Protein AF-A0A662WX20-F1 (afdb_monomer)

pLDDT: mean 83.95, std 18.91, range [29.55, 98.88]

Structure (mmCIF, N/CA/C/O backbone):
data_AF-A0A662WX20-F1
#
_entry.id   AF-A0A662WX20-F1
#
loop_
_atom_site.group_PDB
_atom_site.id
_atom_site.type_symbol
_atom_site.label_atom_id
_atom_site.label_alt_id
_atom_site.label_comp_id
_atom_site.label_asym_id
_atom_site.label_entity_id
_atom_site.label_seq_id
_atom_site.pdbx_PDB_ins_code
_atom_site.Cartn_x
_atom_site.Cartn_y
_atom_site.Cartn_z
_atom_site.occupancy
_atom_site.B_iso_or_equiv
_atom_site.auth_seq_id
_atom_site.auth_comp_id
_atom_site.auth_asym_id
_atom_site.auth_atom_id
_atom_site.pdbx_PDB_model_num
ATOM 1 N N . GLY A 1 1 ? -11.666 0.102 20.322 1.00 75.00 1 GLY A N 1
ATOM 2 C CA . GLY A 1 1 ? -10.543 1.048 20.111 1.00 75.00 1 GLY A CA 1
ATOM 3 C C . GLY A 1 1 ? -10.365 1.296 18.624 1.00 75.00 1 GLY A C 1
ATOM 4 O O . GLY A 1 1 ? -11.123 0.719 17.862 1.00 75.00 1 GLY A O 1
ATOM 5 N N . VAL A 1 2 ? -9.407 2.129 18.210 1.00 85.44 2 VAL A N 1
ATOM 6 C CA . VAL A 1 2 ? -9.083 2.347 16.782 1.00 85.44 2 VAL A CA 1
ATOM 7 C C . VAL A 1 2 ? -7.943 1.414 16.380 1.00 85.44 2 VAL A C 1
ATOM 9 O O . VAL A 1 2 ? -7.028 1.194 17.176 1.00 85.44 2 VAL A O 1
ATOM 12 N N . VAL A 1 3 ? -8.009 0.863 15.170 1.00 92.19 3 VAL A N 1
ATOM 13 C CA . VAL A 1 3 ? -6.902 0.122 14.558 1.00 92.19 3 VAL A CA 1
ATOM 14 C C . VAL A 1 3 ? -6.185 1.043 13.584 1.00 92.19 3 VAL A C 1
ATOM 16 O O . VAL A 1 3 ? -6.826 1.693 12.763 1.00 92.19 3 VAL A O 1
ATOM 19 N N . VAL A 1 4 ? -4.858 1.097 13.674 1.00 95.31 4 VAL A N 1
ATOM 20 C CA . VAL A 1 4 ? -4.024 1.924 12.798 1.00 95.31 4 VAL A CA 1
ATOM 21 C C . VAL A 1 4 ? -3.175 0.996 11.948 1.00 95.31 4 VAL A C 1
ATOM 23 O O . VAL A 1 4 ? -2.446 0.156 12.467 1.00 95.31 4 VAL A O 1
ATOM 26 N N . SER A 1 5 ? -3.282 1.123 10.629 1.00 96.25 5 SER A N 1
ATOM 27 C CA . SER A 1 5 ? -2.511 0.304 9.694 1.00 96.25 5 SER A CA 1
ATOM 28 C C . SER A 1 5 ? -1.719 1.179 8.734 1.00 96.25 5 SER A C 1
ATOM 30 O O . SER A 1 5 ? -2.253 2.146 8.196 1.00 96.25 5 SER A O 1
ATOM 32 N N . LEU A 1 6 ? -0.458 0.823 8.496 1.00 97.56 6 LEU A N 1
ATOM 33 C CA . LEU A 1 6 ? 0.405 1.479 7.516 1.00 97.56 6 LEU A CA 1
ATOM 34 C C . LEU A 1 6 ? 0.549 0.592 6.282 1.00 97.56 6 LEU A C 1
ATOM 36 O O . LEU A 1 6 ? 1.049 -0.523 6.391 1.00 97.56 6 LEU A O 1
ATOM 40 N N . VAL A 1 7 ? 0.157 1.088 5.109 1.00 97.44 7 VAL A N 1
ATOM 41 C CA . VAL A 1 7 ? 0.283 0.365 3.831 1.00 97.44 7 VAL A CA 1
ATOM 42 C C . VAL A 1 7 ? 1.405 0.986 2.998 1.00 97.44 7 VAL A C 1
ATOM 44 O O . VAL A 1 7 ? 1.467 2.204 2.848 1.00 97.44 7 VAL A O 1
ATOM 47 N N . THR A 1 8 ? 2.318 0.174 2.465 1.00 96.75 8 THR A N 1
ATOM 48 C CA . THR A 1 8 ? 3.467 0.654 1.685 1.00 96.75 8 THR A CA 1
ATOM 49 C C . THR A 1 8 ? 3.811 -0.274 0.522 1.00 96.75 8 THR A C 1
ATOM 51 O O . THR A 1 8 ? 3.856 -1.490 0.688 1.00 96.75 8 THR A O 1
ATOM 54 N N . ALA A 1 9 ? 4.185 0.312 -0.619 1.00 95.56 9 ALA A N 1
ATOM 55 C CA . ALA A 1 9 ? 4.773 -0.403 -1.757 1.00 95.56 9 ALA A CA 1
ATOM 56 C C . ALA A 1 9 ? 6.083 -1.126 -1.413 1.00 95.56 9 ALA A C 1
ATOM 58 O O . ALA A 1 9 ? 6.474 -2.106 -2.037 1.00 95.56 9 ALA A O 1
ATOM 59 N N . ALA A 1 10 ? 6.802 -0.683 -0.378 1.00 94.38 10 ALA A N 1
ATOM 60 C CA . ALA A 1 10 ? 8.055 -1.331 -0.025 1.00 94.38 10 ALA A CA 1
ATOM 61 C C . ALA A 1 10 ? 7.831 -2.779 0.448 1.00 94.38 10 ALA A C 1
ATOM 63 O O . ALA A 1 10 ? 7.241 -3.031 1.501 1.00 94.38 10 ALA A O 1
ATOM 64 N N . GLY A 1 11 ? 8.350 -3.728 -0.331 1.00 94.62 11 GLY A N 1
ATOM 65 C CA . GLY A 1 11 ? 8.414 -5.152 -0.009 1.00 94.62 11 GLY A CA 1
ATOM 66 C C . GLY A 1 11 ? 9.806 -5.585 0.461 1.00 94.62 11 GLY A C 1
ATOM 67 O O . GLY A 1 11 ? 10.776 -5.449 -0.293 1.00 94.62 11 GLY A O 1
ATOM 68 N N . TYR A 1 12 ? 9.909 -6.137 1.673 1.00 94.50 12 TYR A N 1
ATOM 69 C CA . TYR A 1 12 ? 11.128 -6.734 2.230 1.00 94.50 12 TYR A CA 1
ATOM 70 C C . TYR A 1 12 ? 10.822 -8.134 2.805 1.00 94.50 12 TYR A C 1
ATOM 72 O O . TYR A 1 12 ? 10.787 -8.283 4.029 1.00 94.50 12 TYR A O 1
ATOM 80 N N . PRO A 1 13 ? 10.591 -9.149 1.947 1.00 90.56 13 PRO A N 1
ATOM 81 C CA . PRO A 1 13 ? 10.223 -10.500 2.385 1.00 90.56 13 PRO A CA 1
ATOM 82 C C . PRO A 1 13 ? 11.218 -11.045 3.414 1.00 90.56 13 PRO A C 1
ATOM 84 O O . PRO A 1 13 ? 12.435 -10.963 3.203 1.00 90.56 13 PRO A O 1
ATOM 87 N N . GLY A 1 14 ? 10.707 -11.544 4.545 1.00 92.00 14 GLY A N 1
ATOM 88 C CA . GLY A 1 14 ? 11.515 -12.131 5.617 1.00 92.00 14 GLY A CA 1
ATOM 89 C C . GLY A 1 14 ? 12.480 -11.161 6.310 1.00 92.00 14 GLY A C 1
ATOM 90 O O . GLY A 1 14 ? 13.379 -11.599 7.026 1.00 92.00 14 GLY A O 1
ATOM 91 N N . LYS A 1 15 ? 12.347 -9.845 6.087 1.00 95.75 15 LYS A N 1
ATOM 92 C CA . LYS A 1 15 ? 13.256 -8.810 6.616 1.00 95.75 15 LYS A CA 1
ATOM 93 C C . LYS A 1 15 ? 12.484 -7.704 7.345 1.00 95.75 15 LYS A C 1
ATOM 95 O O . LYS A 1 15 ? 12.558 -6.538 6.934 1.00 95.75 15 LYS A O 1
ATOM 100 N N . PRO A 1 16 ? 11.774 -8.024 8.445 1.00 95.75 16 PRO A N 1
ATOM 101 C CA . PRO A 1 16 ? 10.998 -7.046 9.208 1.00 95.75 16 PRO A CA 1
ATOM 102 C C . PRO A 1 16 ? 11.831 -5.841 9.673 1.00 95.75 16 PRO A C 1
ATOM 104 O O . PRO A 1 16 ? 11.337 -4.718 9.682 1.00 95.75 16 PRO A O 1
ATOM 107 N N . GLN A 1 17 ? 13.128 -6.025 9.934 1.00 96.06 17 GLN A N 1
ATOM 108 C CA . GLN A 1 17 ? 14.034 -4.965 10.391 1.00 96.06 17 GLN A CA 1
ATOM 109 C C . GLN A 1 17 ? 14.154 -3.806 9.389 1.00 96.06 17 GLN A C 1
ATOM 111 O O . GLN A 1 17 ? 14.396 -2.667 9.784 1.00 96.06 17 GLN A O 1
ATOM 116 N N . ARG A 1 18 ? 13.952 -4.050 8.084 1.00 96.88 18 ARG A N 1
ATOM 117 C CA . ARG A 1 18 ? 13.923 -2.968 7.083 1.00 96.88 18 ARG A CA 1
ATOM 118 C C . ARG A 1 18 ? 12.673 -2.101 7.200 1.00 96.88 18 ARG A C 1
ATOM 120 O O . ARG A 1 18 ? 12.748 -0.901 6.950 1.00 96.88 18 ARG A O 1
ATOM 127 N N . TYR A 1 19 ? 11.544 -2.682 7.603 1.00 97.31 19 TYR A N 1
ATOM 128 C CA . TYR A 1 19 ? 10.353 -1.910 7.956 1.00 97.31 19 TYR A CA 1
ATOM 129 C C . TYR A 1 19 ? 10.598 -1.121 9.242 1.00 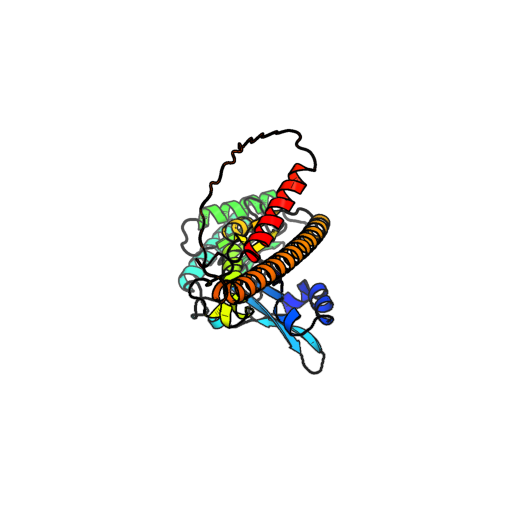97.31 19 TYR A C 1
ATOM 131 O O . TYR A 1 19 ? 10.333 0.076 9.275 1.00 97.31 19 TYR A O 1
ATOM 139 N N . GLU A 1 20 ? 11.195 -1.745 10.261 1.00 96.44 20 GLU A N 1
ATOM 140 C CA . GLU A 1 20 ? 11.520 -1.073 11.528 1.00 96.44 20 GLU A CA 1
ATOM 141 C C . GLU A 1 20 ? 12.436 0.139 11.337 1.00 96.44 20 GLU A C 1
ATOM 143 O O . GLU A 1 20 ? 12.210 1.177 11.946 1.00 96.44 20 GLU A O 1
ATOM 148 N N . GLN A 1 21 ? 13.440 0.052 10.459 1.00 96.19 21 GLN A N 1
ATOM 149 C CA . GLN A 1 21 ? 14.315 1.187 10.138 1.00 96.19 21 GLN A CA 1
ATOM 150 C C . GLN A 1 21 ? 13.533 2.387 9.592 1.00 96.19 21 GLN A C 1
ATOM 152 O O . GLN A 1 21 ? 13.821 3.524 9.955 1.00 96.19 21 GLN A O 1
ATOM 157 N N . ARG A 1 22 ? 12.523 2.142 8.749 1.00 96.38 22 ARG A N 1
ATOM 158 C CA . ARG A 1 22 ? 11.666 3.200 8.189 1.00 96.38 22 ARG A CA 1
ATOM 159 C C . ARG A 1 22 ? 10.658 3.738 9.201 1.00 96.38 22 ARG A C 1
ATOM 161 O O . ARG A 1 22 ? 10.232 4.879 9.074 1.00 96.38 22 ARG A O 1
ATOM 168 N N . LEU A 1 23 ? 10.265 2.914 10.171 1.00 96.69 23 LEU A N 1
ATOM 169 C CA . LEU A 1 23 ? 9.183 3.195 11.116 1.00 96.69 23 LEU A CA 1
ATOM 170 C C . LEU A 1 23 ? 9.675 3.448 12.545 1.00 96.69 23 LEU A C 1
ATOM 172 O O . LEU A 1 23 ? 8.851 3.504 13.453 1.00 96.69 23 LEU A O 1
ATOM 176 N N . ARG A 1 24 ? 10.987 3.626 12.752 1.00 94.00 24 ARG A N 1
ATOM 177 C CA . ARG A 1 24 ? 11.609 3.738 14.080 1.00 94.00 24 ARG A CA 1
ATOM 178 C C . ARG A 1 24 ? 10.887 4.741 14.975 1.00 94.00 24 ARG A C 1
ATOM 180 O O . ARG A 1 24 ? 10.454 4.364 16.051 1.00 94.00 24 ARG A O 1
ATOM 187 N N . GLY A 1 25 ? 10.642 5.956 14.479 1.00 94.44 25 GLY A N 1
ATOM 188 C CA . GLY A 1 25 ? 9.948 6.988 15.256 1.00 94.44 25 GLY A CA 1
ATOM 189 C C . GLY A 1 25 ? 8.524 6.607 15.686 1.00 94.44 25 GLY A C 1
ATOM 190 O O . GLY A 1 25 ? 8.093 7.001 16.763 1.00 94.44 25 GLY A O 1
ATOM 191 N N . ILE A 1 26 ? 7.800 5.810 14.890 1.00 95.19 26 ILE A N 1
ATOM 192 C CA . ILE A 1 26 ? 6.476 5.295 15.279 1.00 95.19 26 ILE A CA 1
ATOM 193 C C . ILE A 1 26 ? 6.632 4.190 16.323 1.00 95.19 26 ILE A C 1
ATOM 195 O O . ILE A 1 26 ? 5.929 4.204 17.325 1.00 95.19 26 ILE A O 1
ATOM 199 N N . LEU A 1 27 ? 7.552 3.245 16.110 1.00 95.19 27 LEU A N 1
ATOM 200 C CA . LEU A 1 27 ? 7.785 2.140 17.046 1.00 95.19 27 LEU A CA 1
ATOM 201 C C . LEU A 1 27 ? 8.228 2.639 18.424 1.00 95.19 27 LEU A C 1
ATOM 203 O O . LEU A 1 27 ? 7.763 2.108 19.430 1.00 95.19 27 LEU A O 1
ATOM 207 N N . ASP A 1 28 ? 9.056 3.682 18.458 1.00 93.94 28 ASP A N 1
ATOM 208 C CA . ASP A 1 28 ? 9.473 4.345 19.690 1.00 93.94 28 ASP A CA 1
ATOM 209 C C . ASP A 1 28 ? 8.268 5.012 20.376 1.00 93.94 28 ASP A C 1
ATOM 211 O O . ASP A 1 28 ? 8.081 4.852 21.570 1.00 93.94 28 ASP A O 1
ATOM 215 N N . ALA A 1 29 ? 7.365 5.671 19.640 1.00 93.88 29 ALA A N 1
ATOM 216 C CA . ALA A 1 29 ? 6.145 6.236 20.232 1.00 93.88 29 ALA A CA 1
ATOM 217 C C . ALA A 1 29 ? 5.176 5.167 20.783 1.00 93.88 29 ALA A C 1
ATOM 219 O O . ALA A 1 29 ? 4.409 5.431 21.710 1.00 93.88 29 ALA A O 1
ATOM 220 N N . LEU A 1 30 ? 5.199 3.949 20.233 1.00 94.19 30 LEU A N 1
ATOM 221 C CA . LEU A 1 30 ? 4.366 2.839 20.701 1.00 94.19 30 LEU A CA 1
ATOM 222 C C . LEU A 1 30 ? 4.854 2.239 22.034 1.00 94.19 30 LEU A C 1
ATOM 224 O O . LEU A 1 30 ? 4.090 1.495 22.655 1.00 94.19 30 LEU A O 1
ATOM 228 N N . THR A 1 31 ? 6.074 2.542 22.507 1.00 92.12 31 THR A N 1
ATOM 229 C CA . THR A 1 31 ? 6.604 2.011 23.783 1.00 92.12 31 THR A CA 1
ATOM 230 C C . THR A 1 31 ? 5.838 2.495 25.007 1.00 92.12 31 THR A C 1
ATOM 232 O O . THR A 1 31 ? 5.878 1.834 26.040 1.00 92.12 31 THR A O 1
ATOM 235 N N . GLU A 1 32 ? 5.103 3.597 24.888 1.00 90.12 32 GLU A N 1
ATOM 236 C CA . GLU A 1 32 ? 4.294 4.152 25.977 1.00 90.12 32 GLU A CA 1
ATOM 237 C C . GLU A 1 32 ? 2.908 3.497 26.082 1.00 90.12 32 GLU A C 1
ATOM 239 O O . GLU A 1 32 ? 2.198 3.683 27.066 1.00 90.12 32 GLU A O 1
ATOM 244 N N . LEU A 1 33 ? 2.505 2.713 25.076 1.00 92.38 33 LEU A N 1
ATOM 245 C CA . LEU A 1 33 ? 1.174 2.105 25.015 1.00 92.38 33 LEU A CA 1
ATOM 246 C C . LEU A 1 33 ? 1.129 0.728 25.682 1.00 92.38 33 LEU A C 1
ATOM 248 O O . LEU A 1 33 ? 2.149 0.048 25.782 1.00 92.38 33 LEU A O 1
ATOM 252 N N . SER A 1 34 ? -0.060 0.267 26.069 1.00 92.06 34 SER A N 1
ATOM 253 C CA . SER A 1 34 ? -0.274 -1.113 26.531 1.00 92.06 34 SER A CA 1
ATOM 254 C C . SER A 1 34 ? -0.031 -2.144 25.420 1.00 92.06 34 SER A C 1
ATOM 256 O O . SER A 1 34 ? -0.044 -1.831 24.226 1.00 92.06 34 SER A O 1
ATOM 258 N N . LYS A 1 35 ? 0.158 -3.415 25.790 1.00 90.62 35 LYS A N 1
ATOM 259 C CA . LYS A 1 35 ? 0.350 -4.508 24.821 1.00 90.62 35 LYS A CA 1
ATOM 260 C C . LYS A 1 35 ? -0.854 -4.640 23.881 1.00 90.62 35 LYS A C 1
ATOM 262 O O . LYS A 1 35 ? -0.685 -4.868 22.684 1.00 90.62 35 LYS A O 1
ATOM 267 N N . GLU A 1 36 ? -2.053 -4.459 24.419 1.00 89.94 36 GLU A N 1
ATOM 268 C CA . GLU A 1 36 ? -3.332 -4.541 23.717 1.00 89.94 36 GLU A CA 1
ATOM 269 C C . GLU A 1 36 ? -3.506 -3.381 22.728 1.00 89.94 36 GLU A C 1
ATOM 271 O O . GLU A 1 36 ? -4.060 -3.558 21.643 1.00 89.94 36 GLU A O 1
ATOM 276 N N . GLU A 1 37 ? -3.018 -2.188 23.073 1.00 92.38 37 GLU A N 1
ATOM 277 C CA . GLU A 1 37 ? -2.996 -1.036 22.170 1.00 92.38 37 GLU A CA 1
ATOM 278 C C . GLU A 1 37 ? -1.984 -1.208 21.044 1.00 92.38 37 GLU A C 1
ATOM 280 O O . GLU A 1 37 ? -2.337 -0.996 19.884 1.00 92.38 37 GLU A O 1
ATOM 285 N N . ARG A 1 38 ? -0.762 -1.651 21.363 1.00 93.56 38 ARG A N 1
ATOM 286 C CA . ARG A 1 38 ? 0.285 -1.910 20.363 1.00 93.56 38 ARG A CA 1
ATOM 287 C C . ARG A 1 38 ? -0.161 -2.942 19.337 1.00 93.56 38 ARG A C 1
ATOM 289 O O . ARG A 1 38 ? 0.044 -2.733 18.148 1.00 93.56 38 ARG A O 1
ATOM 296 N N . ALA A 1 39 ? -0.847 -4.000 19.778 1.00 92.31 39 ALA A N 1
ATOM 297 C CA . ALA A 1 39 ? -1.350 -5.055 18.899 1.00 92.31 39 ALA A CA 1
ATOM 298 C C . ALA A 1 39 ? -2.283 -4.541 17.784 1.00 92.31 39 ALA A C 1
ATOM 300 O O . ALA A 1 39 ? -2.443 -5.219 16.771 1.00 92.31 39 ALA A O 1
ATOM 301 N N . ARG A 1 40 ? -2.876 -3.348 17.946 1.00 93.69 40 ARG A N 1
ATOM 302 C CA . ARG A 1 40 ? -3.722 -2.681 16.943 1.00 93.69 40 ARG A CA 1
ATOM 303 C C . ARG A 1 40 ? -2.939 -1.835 15.930 1.00 93.69 40 ARG A C 1
ATOM 305 O O . ARG A 1 40 ? -3.566 -1.180 15.099 1.00 93.69 40 ARG A O 1
ATOM 312 N N . PHE A 1 41 ? -1.608 -1.835 15.982 1.00 96.62 41 PHE A N 1
ATOM 313 C CA . PHE A 1 41 ? -0.759 -1.280 14.936 1.00 96.62 41 PHE A CA 1
ATOM 314 C C . PHE A 1 41 ? -0.285 -2.388 13.990 1.00 96.62 41 PHE A C 1
ATOM 316 O O . PHE A 1 41 ? 0.375 -3.343 14.406 1.00 96.62 41 PHE A O 1
ATOM 323 N N . LEU A 1 42 ? -0.623 -2.257 12.708 1.00 97.69 42 LEU A N 1
ATOM 324 C CA . LEU A 1 42 ? -0.272 -3.223 11.665 1.00 97.69 42 LEU A CA 1
ATOM 325 C C . LEU A 1 42 ? 0.484 -2.545 10.523 1.00 97.69 42 LEU A C 1
ATOM 327 O O . LEU A 1 42 ? 0.277 -1.367 10.230 1.00 97.69 42 LEU A O 1
ATOM 331 N N . VAL A 1 43 ? 1.329 -3.306 9.833 1.00 98.38 43 VAL A N 1
ATOM 332 C CA . VAL A 1 43 ? 2.036 -2.832 8.637 1.00 98.38 43 VAL A CA 1
ATOM 333 C C . VAL A 1 43 ? 1.778 -3.794 7.484 1.00 98.38 43 VAL A C 1
ATOM 335 O O . VAL A 1 43 ? 2.029 -4.987 7.607 1.00 98.38 43 VAL A O 1
ATOM 338 N N . MET A 1 44 ? 1.293 -3.277 6.360 1.00 97.88 44 MET A N 1
ATOM 339 C CA . MET A 1 44 ? 1.120 -3.996 5.101 1.00 97.88 44 MET A CA 1
ATOM 340 C C . MET A 1 44 ? 2.202 -3.549 4.116 1.00 97.88 44 MET A C 1
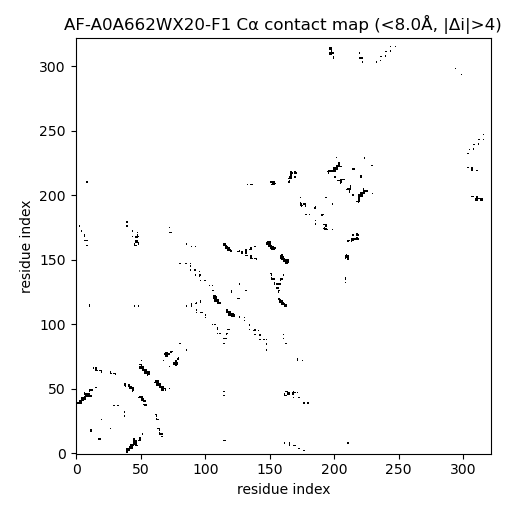ATOM 342 O O . MET A 1 44 ? 2.172 -2.435 3.595 1.00 97.88 44 MET A O 1
ATOM 346 N N . GLY A 1 45 ? 3.183 -4.412 3.888 1.00 97.38 45 GLY A N 1
ATOM 347 C CA . GLY A 1 45 ? 4.282 -4.206 2.958 1.00 97.38 45 GLY A CA 1
ATOM 348 C C . GLY A 1 45 ? 4.039 -4.821 1.582 1.00 97.38 45 GLY A C 1
ATOM 349 O O . GLY A 1 45 ? 3.307 -5.804 1.430 1.00 97.38 45 GLY A O 1
ATOM 350 N N . GLY A 1 46 ? 4.722 -4.267 0.579 1.00 96.19 46 GLY A N 1
ATOM 351 C CA . GLY A 1 46 ? 4.600 -4.695 -0.814 1.00 96.19 46 GLY A CA 1
ATOM 352 C C . GLY A 1 46 ? 3.174 -4.553 -1.332 1.00 96.19 46 GLY A C 1
ATOM 353 O O . GLY A 1 46 ? 2.680 -5.490 -1.946 1.00 96.19 46 GLY A O 1
ATOM 354 N N . GLU A 1 47 ? 2.495 -3.459 -0.981 1.00 95.62 47 GLU A N 1
ATOM 355 C CA . GLU A 1 47 ? 1.074 -3.165 -1.222 1.00 95.62 47 GLU A CA 1
ATOM 356 C C . GLU A 1 47 ? 0.080 -4.119 -0.544 1.00 95.62 47 GLU A C 1
ATOM 358 O O . GLU A 1 47 ? -0.800 -3.677 0.194 1.00 95.62 47 GLU A O 1
ATOM 363 N N . CYS A 1 48 ? 0.206 -5.427 -0.766 1.00 95.56 48 CYS A N 1
ATOM 364 C CA . CYS A 1 48 ? -0.689 -6.454 -0.234 1.00 95.56 48 CYS A CA 1
ATOM 365 C C . CYS A 1 48 ? -0.009 -7.817 -0.003 1.00 95.56 48 CYS A C 1
ATOM 367 O O . CYS A 1 48 ? -0.687 -8.855 -0.013 1.00 95.56 48 CYS A O 1
ATOM 369 N N . ASN A 1 49 ? 1.319 -7.840 0.142 1.00 95.38 49 ASN A N 1
ATOM 370 C CA . ASN A 1 49 ? 2.105 -9.076 0.103 1.00 95.38 49 ASN A CA 1
ATOM 371 C C . ASN A 1 49 ? 2.595 -9.549 1.477 1.00 95.38 49 ASN A C 1
ATOM 373 O O . ASN A 1 49 ? 2.579 -10.758 1.724 1.00 95.38 49 ASN A O 1
ATOM 377 N N . TYR A 1 50 ? 2.959 -8.623 2.368 1.00 95.75 50 TYR A N 1
ATOM 378 C CA . TYR A 1 50 ? 3.583 -8.930 3.660 1.00 95.75 50 TYR A CA 1
ATOM 379 C C . TYR A 1 50 ? 2.846 -8.205 4.784 1.00 95.75 50 TYR A C 1
ATOM 381 O O . TYR A 1 50 ? 2.858 -6.978 4.831 1.00 95.75 50 TYR A O 1
ATOM 389 N N . LEU A 1 51 ? 2.215 -8.942 5.695 1.00 96.81 51 LEU A N 1
ATOM 390 C CA . LEU A 1 51 ? 1.555 -8.358 6.861 1.00 96.81 51 LEU A CA 1
ATOM 391 C C . LEU A 1 51 ? 2.460 -8.504 8.078 1.00 96.81 51 LEU A C 1
ATOM 393 O O . LEU A 1 51 ? 2.958 -9.593 8.349 1.00 96.81 51 LEU A O 1
ATOM 397 N N . LEU A 1 52 ? 2.655 -7.421 8.818 1.00 97.88 52 LEU A N 1
ATOM 398 C CA . LEU A 1 52 ? 3.453 -7.398 10.032 1.00 97.88 52 LEU A C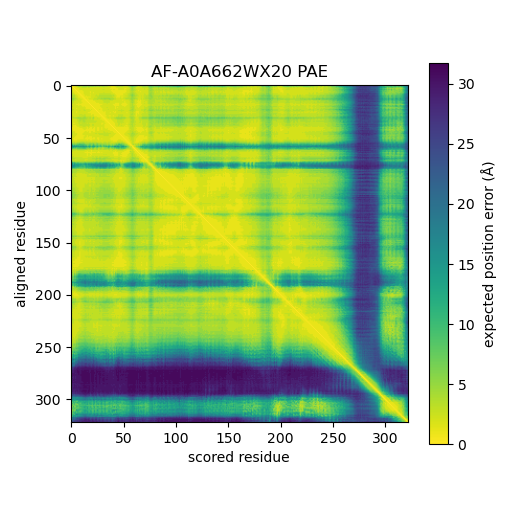A 1
ATOM 399 C C . LEU A 1 52 ? 2.621 -6.902 11.211 1.00 97.88 52 LEU A C 1
ATOM 401 O O . LEU A 1 52 ? 1.792 -6.000 11.075 1.00 97.88 52 LEU A O 1
ATOM 405 N N . GLU A 1 53 ? 2.899 -7.473 12.377 1.00 96.50 53 GLU A N 1
ATOM 406 C CA . GLU A 1 53 ? 2.367 -7.024 13.660 1.00 96.50 53 GLU A CA 1
ATOM 407 C C . GLU A 1 53 ? 3.492 -6.611 14.604 1.00 96.50 53 GLU A C 1
ATOM 409 O O . GLU A 1 53 ? 4.631 -7.082 14.504 1.00 96.50 53 GLU A O 1
ATOM 414 N N . THR A 1 54 ? 3.151 -5.745 15.554 1.00 95.69 54 THR A N 1
ATOM 415 C CA . THR A 1 54 ? 4.053 -5.413 16.651 1.00 95.69 54 THR A CA 1
ATOM 416 C C . THR A 1 54 ? 4.207 -6.591 17.600 1.00 95.69 54 THR A C 1
ATOM 418 O O . THR A 1 54 ? 3.229 -7.256 17.950 1.00 95.69 54 THR A O 1
ATOM 421 N N . TYR A 1 55 ? 5.409 -6.773 18.121 1.00 92.88 55 TYR A N 1
ATOM 422 C CA . TYR A 1 55 ? 5.662 -7.619 19.275 1.00 92.88 55 TYR A CA 1
ATOM 423 C C . TYR A 1 55 ? 6.689 -6.949 20.191 1.00 92.88 55 TYR A C 1
ATOM 425 O O . TYR A 1 55 ? 7.375 -6.006 19.801 1.00 92.88 55 TYR A O 1
ATOM 433 N N . THR A 1 56 ? 6.780 -7.417 21.432 1.00 89.75 56 THR A N 1
ATOM 434 C CA . THR A 1 56 ? 7.751 -6.907 22.404 1.00 89.75 56 THR A CA 1
ATOM 435 C C . THR A 1 56 ? 8.781 -7.982 22.701 1.00 89.75 56 THR A C 1
ATOM 437 O O . THR A 1 56 ? 8.424 -9.083 23.124 1.00 89.75 56 THR A O 1
ATOM 440 N N . THR A 1 57 ? 10.057 -7.665 22.485 1.00 81.69 57 THR A N 1
ATOM 441 C CA . THR A 1 57 ? 11.159 -8.596 22.745 1.00 81.69 57 THR A CA 1
ATOM 442 C C . THR A 1 57 ? 11.509 -8.580 24.232 1.00 81.69 57 THR A C 1
ATOM 444 O O . THR A 1 57 ? 12.031 -7.592 24.752 1.00 81.69 57 THR A O 1
ATOM 447 N N . GLN A 1 58 ? 11.238 -9.679 24.932 1.00 79.81 58 GLN A N 1
ATOM 448 C CA . GLN A 1 58 ? 11.639 -9.856 26.332 1.00 79.81 58 GLN A CA 1
ATOM 449 C C . GLN A 1 58 ? 13.117 -10.286 26.417 1.00 79.81 58 GLN A C 1
ATOM 451 O O . GLN A 1 58 ? 13.542 -11.082 25.577 1.00 79.81 58 GLN A O 1
ATOM 456 N N . PRO A 1 59 ? 13.918 -9.791 27.386 1.00 77.56 59 PRO A N 1
ATOM 457 C CA . PRO A 1 59 ? 13.579 -8.849 28.465 1.00 77.56 59 PRO A CA 1
ATOM 458 C C . PRO A 1 59 ? 13.758 -7.365 28.090 1.00 77.56 59 PRO A C 1
ATOM 460 O O . PRO A 1 59 ? 13.484 -6.492 28.902 1.00 77.56 59 PRO A O 1
ATOM 463 N N . SER A 1 60 ? 14.232 -7.063 26.876 1.00 80.31 60 SER A N 1
ATOM 464 C CA . SER A 1 60 ? 14.605 -5.699 26.457 1.00 80.31 60 SER A CA 1
ATOM 465 C C . SER A 1 60 ? 13.458 -4.679 26.460 1.00 80.31 60 SER A C 1
ATOM 467 O O . SER A 1 60 ? 13.713 -3.481 26.464 1.00 80.31 60 SER A O 1
ATOM 469 N N . GLY A 1 61 ? 12.201 -5.135 26.395 1.00 80.56 61 GLY A N 1
ATOM 470 C CA . GLY A 1 61 ? 11.025 -4.265 26.303 1.00 80.56 61 GLY A CA 1
ATOM 471 C C . GLY A 1 61 ? 10.865 -3.555 24.952 1.00 80.56 61 GLY A C 1
ATOM 472 O O . GLY A 1 61 ? 9.889 -2.833 24.759 1.00 80.56 61 GLY A O 1
ATOM 473 N N . VAL A 1 62 ? 11.778 -3.785 24.002 1.00 88.06 62 VAL A N 1
ATOM 474 C CA . VAL A 1 62 ? 11.785 -3.126 22.691 1.00 88.06 62 VAL A CA 1
ATOM 475 C C . VAL A 1 62 ? 10.587 -3.577 21.859 1.00 88.06 62 VAL A C 1
ATOM 477 O O . VAL A 1 62 ? 10.326 -4.778 21.722 1.00 88.06 62 VAL A O 1
ATOM 480 N N . VAL A 1 63 ? 9.871 -2.600 21.296 1.00 93.88 63 VAL A N 1
ATOM 481 C CA . VAL A 1 63 ? 8.790 -2.818 20.330 1.00 93.88 63 VAL A CA 1
ATOM 482 C C . VAL A 1 63 ? 9.400 -3.044 18.947 1.00 93.88 63 VAL A C 1
ATOM 484 O O . VAL A 1 63 ? 10.109 -2.193 18.414 1.00 93.88 63 VAL A O 1
ATOM 487 N N . SER A 1 64 ? 9.108 -4.206 18.377 1.00 94.81 64 SER A N 1
ATOM 488 C CA . SER A 1 64 ? 9.632 -4.692 17.100 1.00 94.81 64 SER A CA 1
ATOM 489 C C . SER A 1 64 ? 8.496 -5.170 16.199 1.00 94.81 64 SER A C 1
ATOM 491 O O . SER A 1 64 ? 7.351 -5.300 16.636 1.00 94.81 64 SER A O 1
ATOM 493 N N . LEU A 1 65 ? 8.805 -5.441 14.934 1.00 96.75 65 LEU A N 1
ATOM 494 C CA . LEU A 1 65 ? 7.870 -5.971 13.947 1.00 96.75 65 LEU A CA 1
ATOM 495 C C . LEU A 1 65 ? 8.212 -7.417 13.614 1.00 96.75 65 LEU A C 1
ATOM 497 O O . LEU A 1 65 ? 9.371 -7.767 13.404 1.00 96.75 65 LEU A O 1
ATOM 501 N N . ARG A 1 66 ? 7.189 -8.260 13.501 1.00 95.94 66 ARG A N 1
ATOM 502 C CA . ARG A 1 66 ? 7.332 -9.609 12.951 1.00 95.94 66 ARG A CA 1
ATOM 503 C C . ARG A 1 66 ? 6.332 -9.825 11.836 1.00 95.94 66 ARG A C 1
ATOM 505 O O . ARG A 1 66 ? 5.208 -9.334 11.903 1.00 95.94 66 ARG A O 1
ATOM 512 N N . GLU A 1 67 ? 6.758 -10.557 10.818 1.00 96.06 67 GLU A N 1
ATOM 513 C CA . GLU A 1 67 ? 5.888 -10.950 9.718 1.00 96.06 67 GLU A CA 1
ATOM 514 C C . GLU A 1 67 ? 4.901 -12.025 10.188 1.00 96.06 67 GLU A C 1
ATOM 516 O O . GLU A 1 67 ? 5.265 -12.964 10.898 1.00 96.06 67 GLU A O 1
ATOM 521 N N . ILE A 1 68 ? 3.639 -11.865 9.804 1.00 95.12 68 ILE A N 1
ATOM 522 C CA . ILE A 1 68 ? 2.562 -12.810 10.068 1.00 95.12 68 ILE A CA 1
ATOM 523 C C . ILE A 1 68 ? 2.513 -13.787 8.889 1.00 95.12 68 ILE A C 1
ATOM 525 O O . ILE A 1 68 ? 2.401 -13.336 7.741 1.00 95.12 68 ILE A O 1
ATOM 529 N N . PRO A 1 69 ? 2.548 -15.112 9.136 1.00 93.12 69 PRO A N 1
ATOM 530 C CA . PRO A 1 69 ? 2.513 -16.099 8.066 1.00 93.12 69 PRO A CA 1
ATOM 531 C C . PRO A 1 69 ? 1.324 -15.880 7.130 1.00 93.12 69 PRO A C 1
ATOM 533 O O . PRO A 1 69 ? 0.191 -15.716 7.585 1.00 93.12 69 PRO A O 1
ATOM 536 N N . GLY A 1 70 ? 1.570 -15.914 5.817 1.00 90.44 70 GLY A N 1
ATOM 537 C CA . GLY A 1 70 ? 0.553 -15.640 4.796 1.00 90.44 70 GLY A CA 1
ATOM 538 C C . GLY A 1 70 ? -0.729 -16.459 4.964 1.00 90.44 70 GLY A C 1
ATOM 539 O O . GLY A 1 70 ? -1.821 -15.933 4.762 1.00 90.44 70 GLY A O 1
ATOM 540 N N . ALA A 1 71 ? -0.603 -17.725 5.370 1.00 89.31 71 ALA A N 1
ATOM 541 C CA . ALA A 1 71 ? -1.730 -18.630 5.592 1.00 89.31 71 ALA A CA 1
ATOM 542 C C . ALA A 1 71 ? -2.726 -18.121 6.653 1.00 89.31 71 ALA A C 1
ATOM 544 O O . ALA A 1 71 ? -3.896 -18.476 6.607 1.00 89.31 71 ALA A O 1
ATOM 545 N N . VAL A 1 72 ? -2.291 -17.260 7.581 1.00 90.12 72 VAL A N 1
ATOM 546 C CA . VAL A 1 72 ? -3.134 -16.743 8.673 1.00 90.12 72 VAL A CA 1
ATOM 547 C C . VAL A 1 72 ? -4.076 -15.629 8.208 1.00 90.12 72 VAL A C 1
ATOM 549 O O . VAL A 1 72 ? -5.163 -15.485 8.756 1.00 90.12 72 VAL A O 1
ATOM 552 N N . TRP A 1 73 ? -3.670 -14.811 7.234 1.00 90.12 73 TRP A N 1
ATOM 553 C CA . TRP A 1 73 ? -4.364 -13.549 6.921 1.00 90.12 73 TRP A CA 1
ATOM 554 C C . TRP A 1 73 ? -4.740 -13.366 5.449 1.00 90.12 73 TRP A C 1
ATOM 556 O O . TRP A 1 73 ? -5.479 -12.438 5.114 1.00 90.12 73 TRP A O 1
ATOM 566 N N . LYS A 1 74 ? -4.224 -14.214 4.554 1.00 85.00 74 LYS A N 1
ATOM 567 C CA . LYS A 1 74 ? -4.688 -14.287 3.165 1.00 85.00 74 LYS A CA 1
ATOM 568 C C . LYS A 1 74 ? -5.937 -15.180 3.110 1.00 85.00 74 LYS A C 1
ATOM 570 O O . LYS A 1 74 ? -6.836 -15.051 3.929 1.00 85.00 74 LYS A O 1
ATOM 575 N N . ASP A 1 75 ? -6.014 -16.076 2.141 1.00 69.69 75 ASP A N 1
ATOM 576 C CA . ASP A 1 75 ? -7.132 -16.996 1.909 1.00 69.69 75 ASP A CA 1
ATOM 577 C C . ASP A 1 75 ? -6.884 -18.405 2.483 1.00 69.69 75 ASP A C 1
ATOM 579 O O . ASP A 1 75 ? -7.446 -19.385 2.002 1.00 69.69 75 ASP A O 1
ATOM 583 N N . GLY A 1 76 ? -5.991 -18.533 3.469 1.00 63.88 76 GLY A N 1
ATOM 584 C CA . GLY A 1 76 ? -5.566 -19.822 4.022 1.00 63.88 76 GLY A CA 1
ATOM 585 C C . GLY A 1 76 ? -4.410 -20.490 3.268 1.00 63.88 76 GLY A C 1
ATOM 586 O O . GLY A 1 76 ? -3.638 -21.220 3.883 1.00 63.88 76 GLY A O 1
ATOM 587 N N . ARG A 1 77 ? -4.211 -20.202 1.972 1.00 61.09 77 ARG A N 1
ATOM 588 C CA . ARG A 1 77 ? -3.140 -20.820 1.159 1.00 61.09 77 ARG A CA 1
ATOM 589 C C . ARG A 1 77 ? -1.783 -20.142 1.334 1.00 61.09 77 ARG A C 1
ATOM 591 O O . ARG A 1 77 ? -0.750 -20.726 1.042 1.00 61.09 77 ARG A O 1
ATOM 598 N N . GLY A 1 78 ? -1.776 -18.890 1.792 1.00 67.38 78 GLY A N 1
ATOM 599 C CA . GLY A 1 78 ? -0.560 -18.080 1.927 1.00 67.38 78 GLY A CA 1
ATOM 600 C C . GLY A 1 78 ? -0.047 -17.461 0.621 1.00 67.38 78 GLY A C 1
ATOM 601 O O . GLY A 1 78 ? 0.792 -16.555 0.666 1.00 67.38 78 GLY A O 1
ATOM 602 N N . GLU A 1 79 ? -0.637 -17.839 -0.509 1.00 74.12 79 GLU A N 1
ATOM 603 C CA . GLU A 1 79 ? -0.358 -17.361 -1.861 1.00 74.12 79 GLU A CA 1
ATOM 604 C C . GLU A 1 79 ? -1.654 -16.820 -2.485 1.00 74.12 79 GLU A C 1
ATOM 606 O O . GLU A 1 79 ? -2.713 -17.428 -2.346 1.00 74.12 79 GLU A O 1
ATOM 611 N N . ARG A 1 80 ? -1.595 -15.654 -3.145 1.00 81.94 80 ARG A N 1
ATOM 612 C CA . ARG A 1 80 ? -2.780 -15.043 -3.785 1.00 81.94 80 ARG A CA 1
ATOM 613 C C . ARG A 1 80 ? -2.957 -15.475 -5.239 1.00 81.94 80 ARG A C 1
ATOM 615 O O . ARG A 1 80 ? -4.091 -15.596 -5.695 1.00 81.94 80 ARG A O 1
ATOM 622 N N . TRP A 1 81 ? -1.850 -15.679 -5.947 1.00 92.31 81 TRP A N 1
ATOM 623 C CA . TRP A 1 81 ? -1.814 -15.963 -7.380 1.00 92.31 81 TRP A CA 1
ATOM 624 C C . TRP A 1 81 ? -0.694 -16.947 -7.682 1.00 92.31 81 TRP A C 1
ATOM 626 O O . TRP A 1 81 ? 0.355 -16.780 -7.058 1.00 92.31 81 TRP A O 1
ATOM 636 N N . PRO A 1 82 ? -0.891 -17.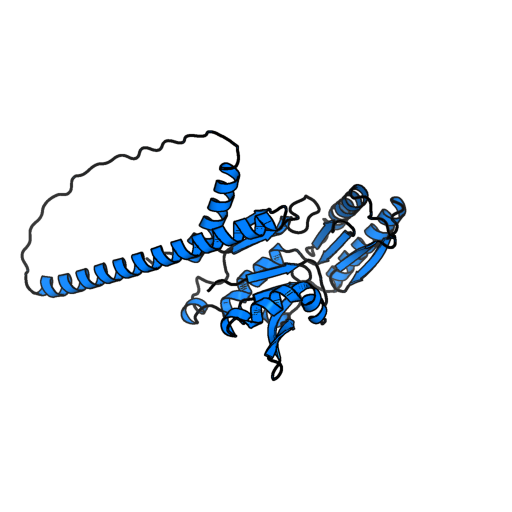868 -8.647 1.00 92.56 82 PRO A N 1
ATOM 637 C CA . PRO A 1 82 ? 0.116 -18.852 -9.015 1.00 92.56 82 PRO A CA 1
ATOM 638 C C . PRO A 1 82 ? 1.454 -18.202 -9.365 1.00 92.56 82 PRO A C 1
ATOM 640 O O . PRO A 1 82 ? 1.509 -17.284 -10.190 1.00 92.56 82 PRO A O 1
ATOM 643 N N . ASP A 1 83 ? 2.534 -18.728 -8.798 1.00 93.19 83 ASP A N 1
ATOM 644 C CA . ASP A 1 83 ? 3.895 -18.251 -9.054 1.00 93.19 83 ASP A CA 1
ATOM 645 C C . ASP A 1 83 ? 4.267 -18.194 -10.547 1.00 93.19 83 ASP A C 1
ATOM 647 O O . ASP A 1 83 ? 4.996 -17.294 -10.961 1.00 93.19 83 ASP A O 1
ATOM 651 N N . SER A 1 84 ? 3.733 -19.089 -11.386 1.00 95.69 84 SER A N 1
ATOM 652 C CA . SER A 1 84 ? 3.969 -19.067 -12.837 1.00 95.69 84 SER A CA 1
ATOM 653 C C . SER A 1 84 ? 3.348 -17.852 -13.533 1.00 95.69 84 SER A C 1
ATOM 655 O O . SER A 1 84 ? 3.986 -17.251 -14.397 1.00 95.69 84 SER A O 1
ATOM 657 N N . GLU A 1 85 ? 2.131 -17.454 -13.152 1.00 96.81 85 GLU A N 1
ATOM 658 C CA . GLU A 1 85 ? 1.480 -16.259 -13.703 1.00 96.81 85 GLU A CA 1
ATOM 659 C C . GLU A 1 85 ? 2.167 -14.981 -13.209 1.00 96.81 85 GLU A C 1
ATOM 661 O O . GLU A 1 85 ? 2.330 -14.016 -13.956 1.00 96.81 85 GLU A O 1
ATOM 666 N N . VAL A 1 86 ? 2.614 -14.994 -11.952 1.00 96.88 86 VAL A N 1
ATOM 667 C CA . VAL A 1 86 ? 3.362 -13.895 -11.336 1.00 96.88 86 VAL A CA 1
ATOM 668 C C . VAL A 1 86 ? 4.711 -13.702 -12.021 1.00 96.88 86 VAL A C 1
ATOM 670 O O . VAL A 1 86 ? 5.064 -12.574 -12.365 1.00 96.88 86 VAL A O 1
ATOM 673 N N . ALA A 1 87 ? 5.445 -14.791 -12.261 1.00 97.81 87 ALA A N 1
ATOM 674 C CA . ALA A 1 87 ? 6.701 -14.756 -12.996 1.00 97.81 87 ALA A CA 1
ATOM 675 C C . ALA A 1 87 ? 6.494 -14.207 -14.412 1.00 97.81 87 ALA A C 1
ATOM 677 O O . ALA A 1 87 ? 7.194 -13.277 -14.799 1.00 97.81 87 ALA A O 1
ATOM 678 N N . ALA A 1 88 ? 5.476 -14.689 -15.135 1.00 98.31 88 ALA A N 1
ATOM 679 C CA . ALA A 1 88 ? 5.180 -14.228 -16.490 1.00 98.31 88 ALA A CA 1
ATOM 680 C C . ALA A 1 88 ? 4.907 -12.713 -16.565 1.00 98.31 88 ALA A C 1
ATOM 682 O O . ALA A 1 88 ? 5.403 -12.051 -17.479 1.00 98.31 88 ALA A O 1
ATOM 683 N N . LEU A 1 89 ? 4.152 -12.158 -15.607 1.00 98.69 89 LEU A N 1
ATOM 684 C CA . LEU A 1 89 ? 3.899 -10.714 -15.533 1.00 98.69 89 LEU A CA 1
ATOM 685 C C . LEU A 1 89 ? 5.188 -9.945 -15.276 1.00 98.69 89 LEU A C 1
ATOM 687 O O . LEU A 1 89 ? 5.502 -9.000 -15.998 1.00 98.69 89 LEU A O 1
ATOM 691 N N . LEU A 1 90 ? 5.943 -10.346 -14.256 1.00 98.69 90 LEU A N 1
ATOM 692 C CA . LEU A 1 90 ? 7.163 -9.642 -13.896 1.00 98.69 90 LEU A CA 1
ATOM 693 C C . LEU A 1 90 ? 8.229 -9.742 -15.004 1.00 98.69 90 LEU A C 1
ATOM 695 O O . LEU A 1 90 ? 8.955 -8.779 -15.214 1.00 98.69 90 LEU A O 1
ATOM 699 N N . ASP A 1 91 ? 8.298 -10.850 -15.749 1.00 98.75 91 ASP A N 1
ATOM 700 C CA . ASP A 1 91 ? 9.203 -11.008 -16.897 1.00 98.75 91 ASP A CA 1
ATOM 701 C C . ASP A 1 91 ? 8.816 -10.088 -18.057 1.00 98.75 91 ASP A C 1
ATOM 703 O O . ASP A 1 91 ? 9.682 -9.517 -18.718 1.00 98.75 91 ASP A O 1
ATOM 707 N N . ALA A 1 92 ? 7.516 -9.908 -18.305 1.00 98.75 92 ALA A N 1
ATOM 708 C CA . ALA A 1 92 ? 7.047 -8.921 -19.270 1.00 98.75 92 ALA A CA 1
ATOM 709 C C . ALA A 1 92 ? 7.364 -7.491 -18.812 1.00 98.75 92 ALA A C 1
ATOM 711 O O . ALA A 1 92 ? 7.867 -6.698 -19.603 1.00 98.75 92 ALA A O 1
ATOM 712 N N . ALA A 1 93 ? 7.137 -7.184 -17.534 1.00 98.81 93 ALA A N 1
ATOM 713 C CA . ALA A 1 93 ? 7.451 -5.882 -16.955 1.00 98.81 93 ALA A CA 1
ATOM 714 C C . ALA A 1 93 ? 8.954 -5.569 -17.027 1.00 98.81 93 ALA A C 1
ATOM 716 O O . ALA A 1 93 ? 9.333 -4.450 -17.357 1.00 98.81 93 ALA A O 1
ATOM 717 N N . GLU A 1 94 ? 9.809 -6.556 -16.759 1.00 98.88 94 GLU A N 1
ATOM 718 C CA . GLU A 1 94 ? 11.264 -6.435 -16.854 1.00 98.88 94 GLU A CA 1
ATOM 719 C C . GLU A 1 94 ? 11.714 -6.100 -18.279 1.00 98.88 94 GLU A C 1
ATOM 721 O O . GLU A 1 94 ? 12.449 -5.132 -18.451 1.00 98.88 94 GLU A O 1
ATOM 726 N N . ARG A 1 95 ? 11.185 -6.786 -19.303 1.00 98.75 95 ARG A N 1
ATOM 727 C CA . ARG A 1 95 ? 11.473 -6.451 -20.711 1.00 98.75 95 ARG A CA 1
ATOM 728 C C . ARG A 1 95 ? 11.055 -5.026 -21.075 1.00 98.75 95 ARG A C 1
ATOM 730 O O . ARG A 1 95 ? 11.841 -4.287 -21.658 1.00 98.75 95 ARG A O 1
ATOM 737 N N . VAL A 1 96 ? 9.848 -4.609 -20.683 1.00 98.75 96 VAL A N 1
ATOM 738 C CA . VAL A 1 96 ? 9.362 -3.241 -20.941 1.00 98.75 96 VAL A CA 1
ATOM 739 C C . VAL A 1 96 ? 10.254 -2.204 -20.253 1.00 98.75 96 VAL A C 1
ATOM 741 O O . VAL A 1 96 ? 10.572 -1.167 -20.842 1.00 98.75 96 VAL A O 1
ATOM 744 N N . LEU A 1 97 ? 10.693 -2.483 -19.019 1.00 98.75 97 LEU A N 1
ATOM 745 C CA . LEU A 1 97 ? 11.646 -1.642 -18.300 1.00 98.75 97 LEU A CA 1
ATOM 746 C C . LEU A 1 97 ? 12.985 -1.552 -19.039 1.00 98.75 97 LEU A C 1
ATOM 748 O O . LEU A 1 97 ? 13.499 -0.444 -19.171 1.00 98.75 97 LEU A O 1
ATOM 752 N N . GLU A 1 98 ? 13.539 -2.669 -19.517 1.00 98.62 98 GLU A N 1
ATOM 753 C CA . GLU A 1 98 ? 14.795 -2.707 -20.284 1.00 98.62 98 GLU A CA 1
ATOM 754 C C . GLU A 1 98 ? 14.703 -1.837 -21.538 1.00 98.62 98 GLU A C 1
ATOM 756 O O . GLU A 1 98 ? 15.480 -0.891 -21.696 1.00 98.62 98 GLU A O 1
ATOM 761 N N . GLU A 1 99 ? 13.711 -2.112 -22.384 1.00 98.44 99 GLU A N 1
ATOM 762 C CA . GLU A 1 99 ? 13.514 -1.446 -23.672 1.00 98.44 99 GLU A CA 1
ATOM 763 C C . GLU A 1 99 ? 13.289 0.060 -23.501 1.00 98.44 99 GLU A C 1
ATOM 765 O O . GLU A 1 99 ? 13.950 0.883 -24.141 1.00 98.44 99 GLU A O 1
ATOM 770 N N . THR A 1 100 ? 12.401 0.444 -22.582 1.00 98.25 100 THR A N 1
ATOM 771 C CA . THR A 1 100 ? 12.023 1.850 -22.391 1.00 98.25 100 THR A CA 1
ATOM 772 C C . THR A 1 100 ? 13.132 2.644 -21.694 1.00 98.25 100 THR A C 1
ATOM 774 O O . THR A 1 100 ? 13.424 3.775 -22.084 1.00 98.25 100 THR A O 1
ATOM 777 N N . THR A 1 101 ? 13.814 2.057 -20.700 1.00 98.06 101 THR A N 1
ATOM 778 C CA . THR A 1 101 ? 14.966 2.696 -20.030 1.00 98.06 101 THR A CA 1
ATOM 779 C C . THR A 1 101 ? 16.098 2.941 -21.028 1.00 98.06 101 THR A C 1
ATOM 781 O O . THR A 1 101 ? 16.715 4.011 -21.002 1.00 98.06 101 THR A O 1
ATOM 784 N N . GLN A 1 102 ? 16.347 1.985 -21.932 1.00 98.00 102 GLN A N 1
ATOM 785 C CA . GLN A 1 102 ? 17.337 2.124 -22.997 1.00 98.00 102 GLN A CA 1
ATOM 786 C C . GLN A 1 102 ? 16.939 3.213 -24.002 1.00 98.00 102 GLN A C 1
ATOM 788 O O . GLN A 1 102 ? 17.757 4.083 -24.300 1.00 98.00 102 GLN A O 1
ATOM 793 N N . ALA A 1 103 ? 15.692 3.213 -24.483 1.00 97.94 103 ALA A N 1
ATOM 794 C CA . ALA A 1 103 ? 15.196 4.209 -25.434 1.00 97.94 103 ALA A CA 1
ATOM 795 C C . ALA A 1 103 ? 15.282 5.644 -24.879 1.00 97.94 103 ALA A C 1
ATOM 797 O O . ALA A 1 103 ? 15.713 6.570 -25.571 1.00 97.94 103 ALA A O 1
ATOM 798 N N . LEU A 1 104 ? 14.946 5.822 -23.598 1.00 97.31 104 LEU A N 1
ATOM 799 C CA . LEU A 1 104 ? 15.000 7.111 -22.903 1.00 97.31 104 LEU A CA 1
ATOM 800 C C . LEU A 1 104 ? 16.398 7.467 -22.367 1.00 97.31 104 LEU A C 1
ATOM 802 O O . LEU A 1 104 ? 16.556 8.518 -21.742 1.00 97.31 104 LEU A O 1
ATOM 806 N N . HIS A 1 105 ? 17.409 6.617 -22.595 1.00 96.81 105 HIS A N 1
ATOM 807 C CA . HIS A 1 105 ? 18.785 6.787 -22.109 1.00 96.81 105 HIS A CA 1
ATOM 808 C C . HIS A 1 105 ? 18.854 7.089 -20.601 1.00 96.81 105 HIS A C 1
ATOM 810 O O . HIS A 1 105 ? 19.644 7.918 -20.136 1.00 96.81 105 HIS A O 1
ATOM 816 N N . MET A 1 106 ? 17.987 6.444 -19.821 1.00 97.44 106 MET A N 1
ATOM 817 C CA . MET A 1 106 ? 17.870 6.712 -18.393 1.00 97.44 106 MET A CA 1
ATOM 818 C C . MET A 1 106 ? 19.055 6.100 -17.631 1.00 97.44 106 MET A C 1
ATOM 820 O O . MET A 1 106 ? 19.352 4.918 -17.810 1.00 97.44 106 MET A O 1
ATOM 824 N N . PRO A 1 107 ? 19.718 6.849 -16.727 1.00 96.94 107 PRO A N 1
ATOM 825 C CA . PRO A 1 107 ? 20.777 6.311 -15.881 1.00 96.94 107 PRO A CA 1
ATOM 826 C C . PRO A 1 107 ? 20.166 5.519 -14.718 1.00 96.94 107 PRO A C 1
ATOM 828 O O . PRO A 1 107 ? 20.130 5.973 -13.570 1.00 96.94 107 PRO A O 1
ATOM 831 N N . ALA A 1 108 ? 19.627 4.347 -15.034 1.00 97.75 108 ALA A N 1
ATOM 832 C CA . ALA A 1 108 ? 18.985 3.466 -14.080 1.00 97.75 108 ALA A CA 1
ATOM 833 C C . ALA A 1 108 ? 19.373 2.006 -14.328 1.00 97.75 108 ALA A C 1
ATOM 835 O O . ALA A 1 108 ? 19.732 1.616 -15.436 1.00 97.75 108 ALA A O 1
ATOM 836 N N . ARG A 1 109 ? 19.296 1.190 -13.275 1.00 97.88 109 ARG A N 1
AT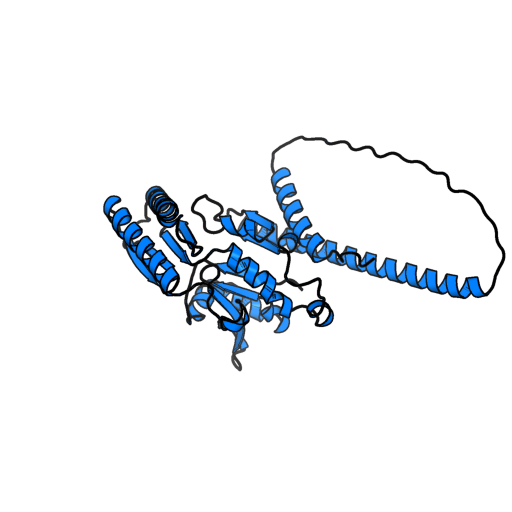OM 837 C CA . ARG A 1 109 ? 19.439 -0.268 -13.365 1.00 97.88 109 ARG A CA 1
ATOM 838 C C . ARG A 1 109 ? 18.165 -0.940 -12.905 1.00 97.88 109 ARG A C 1
ATOM 840 O O . ARG A 1 109 ? 17.516 -0.455 -11.978 1.00 97.88 109 ARG A O 1
ATOM 847 N N . ILE A 1 110 ? 17.863 -2.086 -13.487 1.00 98.56 110 ILE A N 1
ATOM 848 C CA . ILE A 1 110 ? 16.702 -2.876 -13.098 1.00 98.56 110 ILE A CA 1
ATOM 849 C C . ILE A 1 110 ? 17.000 -3.650 -11.812 1.00 98.56 110 ILE A C 1
ATOM 851 O O . ILE A 1 110 ? 18.132 -4.054 -11.528 1.00 98.56 110 ILE A O 1
ATOM 855 N N . MET A 1 111 ? 15.971 -3.800 -10.988 1.00 98.00 111 MET A N 1
ATOM 856 C CA . MET A 1 111 ? 15.966 -4.585 -9.768 1.00 98.00 111 MET A CA 1
ATOM 857 C C . MET A 1 111 ? 14.715 -5.457 -9.727 1.00 98.00 111 MET A C 1
ATOM 859 O O . MET A 1 111 ? 13.606 -4.970 -9.508 1.00 98.00 111 MET A O 1
ATOM 863 N N . ARG A 1 112 ? 14.930 -6.766 -9.838 1.00 97.69 112 ARG A N 1
ATOM 864 C CA . ARG A 1 112 ? 13.910 -7.795 -9.660 1.00 97.69 112 ARG A CA 1
ATOM 865 C C . ARG A 1 112 ? 13.836 -8.260 -8.202 1.00 97.69 112 ARG A C 1
ATOM 867 O O . ARG A 1 112 ? 14.855 -8.431 -7.529 1.00 97.69 112 ARG A O 1
ATOM 874 N N . LYS A 1 113 ? 12.618 -8.455 -7.705 1.00 95.31 113 LYS A N 1
ATOM 875 C CA . LYS A 1 113 ? 12.266 -9.059 -6.411 1.00 95.31 113 LYS A CA 1
ATOM 876 C C . LYS A 1 113 ? 11.245 -10.175 -6.654 1.00 95.31 113 LYS A C 1
ATOM 878 O O . LYS A 1 113 ? 10.732 -10.332 -7.755 1.00 95.31 113 LYS A O 1
ATOM 883 N N . GLU A 1 114 ? 10.912 -10.913 -5.599 1.00 93.00 114 GLU A N 1
ATOM 884 C CA . GLU A 1 114 ? 9.935 -12.011 -5.656 1.00 93.00 114 GLU A CA 1
ATOM 885 C C . GLU A 1 114 ? 8.552 -11.567 -6.165 1.00 93.00 114 GLU A C 1
ATOM 887 O O . GLU A 1 114 ? 7.934 -12.249 -6.972 1.00 93.00 114 GLU A O 1
ATOM 892 N N . ARG A 1 115 ? 8.068 -10.405 -5.708 1.00 95.69 115 ARG A N 1
ATOM 893 C CA . ARG A 1 115 ? 6.721 -9.883 -6.012 1.00 95.69 115 ARG A CA 1
ATOM 894 C C . ARG A 1 115 ? 6.749 -8.478 -6.620 1.00 95.69 115 ARG A C 1
ATOM 896 O O . ARG A 1 115 ? 5.764 -7.755 -6.517 1.00 95.69 115 ARG A O 1
ATOM 903 N N . ALA A 1 116 ? 7.886 -8.066 -7.177 1.00 97.88 116 ALA A N 1
ATOM 904 C CA . ALA A 1 116 ? 8.043 -6.740 -7.764 1.00 97.88 116 ALA A CA 1
ATOM 905 C C . ALA A 1 116 ? 9.235 -6.670 -8.722 1.00 97.88 116 ALA A C 1
ATOM 907 O O . ALA A 1 116 ? 10.230 -7.367 -8.525 1.00 97.88 116 ALA A O 1
ATOM 908 N N . VAL A 1 117 ? 9.188 -5.765 -9.691 1.00 98.69 117 VAL A N 1
ATOM 909 C CA . VAL A 1 117 ? 10.338 -5.380 -10.519 1.00 98.69 117 VAL A CA 1
ATOM 910 C C . VAL A 1 117 ? 10.316 -3.876 -10.739 1.00 98.69 117 VAL A C 1
ATOM 912 O O . VAL A 1 117 ? 9.252 -3.275 -10.810 1.00 98.69 117 VAL A O 1
ATOM 915 N N . GLY A 1 118 ? 11.474 -3.238 -10.801 1.00 98.50 118 GLY A N 1
ATOM 916 C CA . GLY A 1 118 ? 11.536 -1.796 -10.993 1.00 98.50 118 GLY A CA 1
ATOM 917 C C . GLY A 1 118 ? 12.913 -1.329 -11.406 1.00 98.50 118 GLY A C 1
ATOM 918 O O . GLY A 1 118 ? 13.859 -2.113 -11.451 1.00 98.50 118 GLY A O 1
ATOM 919 N N . ILE A 1 119 ? 13.035 -0.038 -11.675 1.00 98.50 119 ILE A N 1
ATOM 920 C CA . ILE A 1 119 ? 14.321 0.609 -11.919 1.00 98.50 119 ILE A CA 1
ATOM 921 C C . ILE A 1 119 ? 14.769 1.371 -10.684 1.00 98.50 119 ILE A C 1
ATOM 923 O O . ILE A 1 119 ? 13.961 1.944 -9.964 1.00 98.50 119 ILE A O 1
ATOM 927 N N . ILE A 1 120 ? 16.074 1.432 -10.459 1.00 97.25 120 ILE A N 1
ATOM 928 C CA . ILE A 1 120 ? 16.666 2.322 -9.468 1.00 97.25 120 ILE A CA 1
ATOM 929 C C . ILE A 1 120 ? 17.670 3.244 -10.147 1.00 97.25 120 ILE A C 1
ATOM 931 O O . ILE A 1 120 ? 18.465 2.816 -10.984 1.00 97.25 120 ILE A O 1
ATOM 935 N N . ASN A 1 121 ? 17.637 4.516 -9.769 1.00 97.44 121 ASN A N 1
ATOM 936 C CA . ASN A 1 121 ? 18.548 5.530 -10.278 1.00 97.44 121 ASN A CA 1
ATOM 937 C C . ASN A 1 121 ? 20.003 5.199 -9.892 1.00 97.44 121 ASN A C 1
ATOM 939 O O . ASN A 1 121 ? 20.304 4.965 -8.719 1.00 97.44 121 ASN A O 1
ATOM 943 N N . THR A 1 122 ? 20.900 5.168 -10.877 1.00 97.00 122 THR A N 1
ATOM 944 C CA . THR A 1 122 ? 22.337 4.899 -10.689 1.00 97.00 122 THR A CA 1
ATOM 945 C C . THR A 1 122 ? 23.193 6.160 -10.742 1.00 97.00 122 THR A C 1
ATOM 947 O O . THR A 1 122 ? 24.411 6.085 -10.591 1.00 97.00 122 THR A O 1
ATOM 950 N N . SER A 1 123 ? 22.579 7.321 -10.960 1.00 94.94 123 SER A N 1
ATOM 951 C CA . SER A 1 123 ? 23.255 8.613 -10.988 1.00 94.94 123 SER A CA 1
ATOM 952 C C . SER A 1 123 ? 23.058 9.400 -9.690 1.00 94.94 123 SER A C 1
ATOM 954 O O . SER A 1 123 ? 22.209 9.090 -8.859 1.00 94.94 123 SER A O 1
ATOM 956 N N . GLN A 1 124 ? 23.842 10.469 -9.534 1.00 94.06 124 GLN A N 1
ATOM 957 C CA . GLN A 1 124 ? 23.689 11.432 -8.436 1.00 94.06 124 GLN A CA 1
ATOM 958 C C . GLN A 1 124 ? 22.557 12.444 -8.683 1.00 94.06 124 GLN A C 1
ATOM 960 O O . GLN A 1 124 ? 22.152 13.161 -7.771 1.00 94.06 124 GLN A O 1
ATOM 965 N N . LYS A 1 125 ? 22.063 12.546 -9.923 1.00 95.00 125 LYS A N 1
ATOM 966 C CA . LYS A 1 125 ? 20.991 13.471 -10.301 1.00 95.00 125 LYS A CA 1
ATOM 967 C C . LYS A 1 125 ? 19.657 12.745 -10.254 1.00 95.00 125 LYS A C 1
ATOM 969 O O . LYS A 1 125 ? 19.595 11.550 -10.510 1.00 95.00 125 LYS A O 1
ATOM 974 N 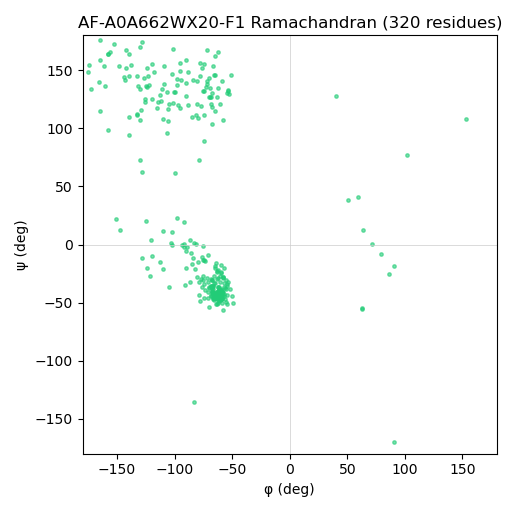N . ARG A 1 126 ? 18.576 13.462 -9.955 1.00 96.75 126 ARG A N 1
ATOM 975 C CA . ARG A 1 126 ? 17.231 12.883 -10.045 1.00 96.75 126 ARG A CA 1
ATOM 976 C C . ARG A 1 126 ? 16.900 12.534 -11.495 1.00 96.75 126 ARG A C 1
ATOM 978 O O . ARG A 1 126 ? 17.315 13.250 -12.405 1.00 96.75 126 ARG A O 1
ATOM 985 N N . LEU A 1 127 ? 16.150 11.454 -11.685 1.00 97.12 127 LEU A N 1
ATOM 986 C CA . LEU A 1 127 ? 15.560 11.143 -12.985 1.00 97.12 127 LEU A CA 1
ATOM 987 C C . LEU A 1 127 ? 14.518 12.215 -13.331 1.00 97.12 127 LEU A C 1
ATOM 989 O O . LEU A 1 127 ? 13.862 12.754 -12.435 1.00 97.12 127 LEU A O 1
ATOM 993 N N . LEU A 1 128 ? 14.398 12.535 -14.621 1.00 97.00 128 LEU A N 1
ATOM 994 C CA . LEU A 1 128 ? 13.366 13.451 -15.105 1.00 97.00 128 LEU A CA 1
ATOM 995 C C . LEU A 1 128 ? 11.992 12.857 -14.813 1.00 97.00 128 LEU A C 1
ATOM 997 O O . LEU A 1 128 ? 11.768 11.669 -15.048 1.00 97.00 128 LEU A O 1
ATOM 1001 N N . TYR A 1 129 ? 11.092 13.682 -14.289 1.00 95.94 129 TYR A N 1
ATOM 1002 C CA . TYR A 1 129 ? 9.774 13.227 -13.864 1.00 95.94 129 TYR A CA 1
ATOM 1003 C C . TYR A 1 129 ? 8.971 12.684 -15.050 1.00 95.94 129 TYR A C 1
ATOM 1005 O O . TYR A 1 129 ? 8.339 11.640 -14.941 1.00 95.94 129 TYR A O 1
ATOM 1013 N N . GLU A 1 130 ? 9.076 13.346 -16.197 1.00 97.19 130 GLU A N 1
ATOM 1014 C CA . GLU A 1 130 ? 8.428 12.993 -17.456 1.00 97.19 130 GLU A CA 1
ATOM 1015 C C . GLU A 1 130 ? 8.864 11.610 -17.949 1.00 97.19 130 GLU A C 1
ATOM 1017 O O . GLU A 1 130 ? 8.030 10.828 -18.391 1.00 97.19 130 GLU A O 1
ATOM 1022 N N . ASN A 1 131 ? 10.145 11.259 -17.791 1.00 97.88 131 ASN A N 1
ATOM 1023 C CA . ASN A 1 131 ? 10.633 9.925 -18.144 1.00 97.88 131 ASN A CA 1
ATOM 1024 C C . ASN A 1 131 ? 10.071 8.848 -17.204 1.00 97.88 131 ASN A C 1
ATOM 1026 O O . ASN A 1 131 ? 9.804 7.732 -17.639 1.00 97.88 131 ASN A O 1
ATOM 1030 N N . LEU A 1 132 ? 9.890 9.162 -15.915 1.00 97.88 132 LEU A N 1
ATOM 1031 C CA . LEU A 1 132 ? 9.269 8.239 -14.959 1.00 97.88 132 LEU A CA 1
ATOM 1032 C C . LEU A 1 132 ? 7.771 8.060 -15.245 1.00 97.88 132 LEU A C 1
ATOM 1034 O O . LEU A 1 132 ? 7.258 6.951 -15.101 1.00 97.88 132 LEU A O 1
ATOM 1038 N N . GLU A 1 133 ? 7.078 9.127 -15.655 1.00 97.56 133 GLU A N 1
ATOM 1039 C CA . GLU A 1 133 ? 5.683 9.063 -16.105 1.00 97.56 133 GLU A CA 1
ATOM 1040 C C . GLU A 1 133 ? 5.540 8.208 -17.359 1.00 97.56 133 GLU A C 1
ATOM 1042 O O . GLU A 1 133 ? 4.740 7.277 -17.346 1.00 97.56 133 GLU A O 1
ATOM 1047 N N . GLU A 1 134 ? 6.339 8.475 -18.395 1.00 98.00 134 GLU A N 1
ATOM 1048 C CA . GLU A 1 134 ? 6.340 7.701 -19.639 1.00 98.00 134 GLU A CA 1
ATOM 1049 C C . GLU A 1 134 ? 6.560 6.216 -19.345 1.00 98.00 134 GLU A C 1
ATOM 1051 O O . GLU A 1 134 ? 5.744 5.376 -19.712 1.00 98.00 134 GLU A O 1
ATOM 1056 N N . LEU A 1 135 ? 7.602 5.891 -18.575 1.00 98.31 135 LEU A N 1
ATOM 1057 C CA . LEU A 1 135 ? 7.908 4.513 -18.204 1.00 98.31 135 LEU A CA 1
ATOM 1058 C C . LEU A 1 135 ? 6.755 3.844 -17.439 1.00 98.31 135 LEU A C 1
ATOM 1060 O O . LEU A 1 135 ? 6.402 2.700 -17.722 1.00 98.31 135 LEU A O 1
ATOM 1064 N N . SER A 1 136 ? 6.140 4.555 -16.490 1.00 98.19 136 SER A N 1
ATOM 1065 C CA . SER A 1 136 ? 5.014 4.030 -15.707 1.00 98.19 136 SER A CA 1
ATOM 1066 C C . SER A 1 136 ? 3.770 3.805 -16.569 1.00 98.19 136 SER A C 1
ATOM 1068 O O . SER A 1 136 ? 3.109 2.778 -16.430 1.00 98.19 136 SER A O 1
ATOM 1070 N N . LEU A 1 137 ? 3.446 4.741 -17.464 1.00 98.25 137 LEU A N 1
ATOM 1071 C CA . LEU A 1 137 ? 2.295 4.643 -18.363 1.00 98.25 137 LEU A CA 1
ATOM 1072 C C . LEU A 1 137 ? 2.480 3.530 -19.397 1.00 98.25 137 LEU A C 1
ATOM 1074 O O . LEU A 1 137 ? 1.537 2.777 -19.638 1.00 98.25 137 LEU A O 1
ATOM 1078 N N . THR A 1 138 ? 3.687 3.377 -19.943 1.00 98.62 138 THR A N 1
ATOM 1079 C CA . THR A 1 138 ? 4.031 2.279 -20.854 1.00 98.62 138 THR A CA 1
ATOM 1080 C C . THR A 1 138 ? 3.869 0.932 -20.160 1.00 98.62 138 THR A C 1
ATOM 1082 O O . THR A 1 138 ? 3.190 0.058 -20.686 1.00 98.62 138 THR A O 1
ATOM 1085 N N . LEU A 1 139 ? 4.356 0.777 -18.924 1.00 98.69 139 LEU A N 1
ATOM 1086 C CA . LEU A 1 139 ? 4.124 -0.444 -18.141 1.00 98.69 139 LEU A CA 1
ATOM 1087 C C . LEU A 1 139 ? 2.636 -0.719 -17.904 1.00 98.69 139 LEU A C 1
ATOM 1089 O O . LEU A 1 139 ? 2.186 -1.849 -18.072 1.00 98.69 139 LEU A O 1
ATOM 1093 N N . GLN A 1 140 ? 1.854 0.298 -17.528 1.00 98.12 140 GLN A N 1
ATOM 1094 C CA . GLN A 1 140 ? 0.405 0.143 -17.357 1.00 98.12 140 GLN A CA 1
ATOM 1095 C C . GLN A 1 140 ? -0.278 -0.298 -18.657 1.00 98.12 140 GLN A C 1
ATOM 1097 O O . GLN A 1 140 ? -1.203 -1.108 -18.615 1.00 98.12 140 GLN A O 1
ATOM 1102 N N . HIS A 1 141 ? 0.165 0.231 -19.800 1.00 98.38 141 HIS A N 1
ATOM 1103 C CA . HIS A 1 141 ? -0.380 -0.113 -21.105 1.00 98.38 141 HIS A CA 1
ATOM 1104 C C . HIS A 1 141 ? -0.013 -1.539 -21.517 1.00 98.38 141 HIS A C 1
ATOM 1106 O O . HIS A 1 141 ? -0.911 -2.320 -21.825 1.00 98.38 141 HIS A O 1
ATOM 1112 N N . GLU A 1 142 ? 1.271 -1.889 -21.500 1.00 98.50 142 GLU A N 1
ATOM 1113 C CA . GLU A 1 142 ? 1.784 -3.181 -21.974 1.00 98.50 142 GLU A CA 1
ATOM 1114 C C . GLU A 1 142 ? 1.330 -4.357 -21.100 1.00 98.50 142 GLU A C 1
ATOM 1116 O O . GLU A 1 142 ? 1.115 -5.465 -21.588 1.00 98.50 142 GLU A O 1
ATOM 1121 N N . LEU A 1 143 ? 1.125 -4.127 -19.800 1.00 98.38 143 LEU A N 1
ATOM 1122 C CA . LEU A 1 143 ? 0.752 -5.182 -18.855 1.00 98.38 143 LEU A CA 1
ATOM 1123 C C . LEU A 1 143 ? -0.768 -5.325 -18.654 1.00 98.38 143 LEU A C 1
ATOM 1125 O O . LEU A 1 143 ? -1.200 -6.189 -17.893 1.00 98.38 143 LEU A O 1
ATOM 1129 N N . ARG A 1 144 ? -1.599 -4.511 -19.321 1.00 97.06 144 ARG A N 1
ATOM 1130 C CA . ARG A 1 144 ? -3.055 -4.415 -19.066 1.00 97.06 144 ARG A CA 1
ATOM 1131 C C . ARG A 1 144 ? -3.832 -5.728 -19.222 1.00 97.06 144 ARG A C 1
ATOM 1133 O O . ARG A 1 144 ? -4.872 -5.889 -18.591 1.00 97.06 144 ARG A O 1
ATOM 1140 N N . ASP A 1 145 ? -3.344 -6.636 -20.067 1.00 96.94 145 ASP A N 1
ATOM 1141 C CA . ASP A 1 145 ? -4.032 -7.884 -20.414 1.00 96.94 145 ASP A CA 1
ATOM 1142 C C . ASP A 1 145 ? -3.626 -9.059 -19.496 1.00 96.94 145 ASP A C 1
ATOM 1144 O O . ASP A 1 145 ? -4.170 -10.163 -19.603 1.00 96.94 145 ASP A O 1
ATOM 1148 N N . PHE A 1 146 ? -2.698 -8.838 -18.553 1.00 97.19 146 PHE A N 1
ATOM 1149 C CA . PHE A 1 146 ? -2.366 -9.827 -17.528 1.00 97.19 146 PHE A CA 1
ATOM 1150 C C . PHE A 1 146 ? -3.488 -9.949 -16.492 1.00 97.19 146 PHE A C 1
ATOM 1152 O O . PHE A 1 146 ? -4.047 -8.965 -16.012 1.00 97.19 146 PHE A O 1
ATOM 1159 N N . ARG A 1 147 ? -3.794 -11.190 -16.096 1.00 94.50 147 ARG A N 1
ATOM 1160 C CA . ARG A 1 147 ? -4.845 -11.481 -15.105 1.00 94.50 147 ARG A CA 1
ATOM 1161 C C . ARG A 1 147 ? -4.417 -11.201 -13.670 1.00 94.50 147 ARG A C 1
ATOM 1163 O O . ARG A 1 147 ? -5.264 -10.895 -12.832 1.00 94.50 147 ARG A O 1
ATOM 1170 N N . VAL A 1 148 ? -3.124 -11.342 -13.380 1.00 96.19 148 VAL A N 1
ATOM 1171 C CA . VAL A 1 148 ? -2.571 -11.047 -12.058 1.00 96.19 148 VAL A CA 1
ATOM 1172 C C . VAL A 1 148 ? -2.656 -9.535 -11.837 1.00 96.19 148 VAL A C 1
ATOM 1174 O O . VAL A 1 148 ? -2.073 -8.780 -12.614 1.00 96.19 148 VAL A O 1
ATOM 1177 N N . PRO A 1 149 ? -3.362 -9.063 -10.794 1.00 96.06 149 PRO A N 1
ATOM 1178 C CA . PRO A 1 149 ? -3.400 -7.648 -10.463 1.00 96.06 149 PRO A CA 1
ATOM 1179 C C . PRO A 1 149 ? -1.993 -7.123 -10.190 1.00 96.06 149 PRO A C 1
ATOM 1181 O O . PRO A 1 149 ? -1.202 -7.780 -9.515 1.00 96.06 149 PRO A O 1
ATOM 1184 N N . PHE A 1 150 ? -1.708 -5.914 -10.654 1.00 97.50 150 PHE A N 1
ATOM 1185 C CA . PHE A 1 150 ? -0.432 -5.243 -10.433 1.00 97.50 150 PHE A CA 1
ATOM 1186 C C . PHE A 1 150 ? -0.634 -3.744 -10.207 1.00 97.50 150 PHE A C 1
ATOM 1188 O O . PHE A 1 150 ? -1.709 -3.191 -10.462 1.00 97.50 150 PHE A O 1
ATOM 1195 N N . CYS A 1 151 ? 0.421 -3.088 -9.740 1.00 97.62 151 CYS A N 1
ATOM 1196 C CA . CYS A 1 151 ? 0.520 -1.644 -9.647 1.00 97.62 151 CYS A CA 1
ATOM 1197 C C . CYS A 1 151 ? 1.843 -1.202 -10.269 1.00 97.62 151 CYS A C 1
ATOM 1199 O O . CYS A 1 151 ? 2.901 -1.432 -9.692 1.00 97.62 151 CYS A O 1
ATOM 1201 N N . ALA A 1 152 ? 1.775 -0.586 -11.451 1.00 98.06 152 ALA A N 1
ATOM 1202 C CA . ALA A 1 152 ? 2.903 0.098 -12.071 1.00 98.06 152 ALA A CA 1
ATOM 1203 C C . ALA A 1 152 ? 2.827 1.590 -11.727 1.00 98.06 152 ALA A C 1
ATOM 1205 O O . ALA A 1 152 ? 1.838 2.249 -12.075 1.00 98.06 152 ALA A O 1
ATOM 1206 N N . PHE A 1 153 ? 3.830 2.109 -11.019 1.00 97.88 153 PHE A N 1
ATOM 1207 C CA . PHE A 1 153 ? 3.774 3.453 -10.452 1.00 97.88 153 PHE A CA 1
ATOM 1208 C C . PHE A 1 153 ? 5.105 4.208 -10.498 1.00 97.88 153 PHE A C 1
ATOM 1210 O O . PHE A 1 153 ? 6.193 3.633 -10.404 1.00 97.88 153 PHE A O 1
ATOM 1217 N N . ASN A 1 154 ? 4.985 5.534 -10.560 1.00 96.81 154 ASN A N 1
ATOM 1218 C CA . ASN A 1 154 ? 6.085 6.482 -10.463 1.00 96.81 154 ASN A CA 1
ATOM 1219 C C . ASN A 1 154 ? 6.390 6.769 -8.983 1.00 96.81 154 ASN A C 1
ATOM 1221 O O . ASN A 1 154 ? 5.623 7.447 -8.293 1.00 96.81 154 ASN A O 1
ATOM 1225 N N . GLY A 1 155 ? 7.528 6.280 -8.487 1.00 93.75 155 GLY A N 1
ATOM 1226 C CA . GLY A 1 155 ? 7.990 6.504 -7.111 1.00 93.75 155 GLY A CA 1
ATOM 1227 C C . GLY A 1 155 ? 8.689 7.855 -6.897 1.00 93.75 155 GLY A C 1
ATOM 1228 O O . GLY A 1 155 ? 9.104 8.199 -5.789 1.00 93.75 155 GLY A O 1
ATOM 1229 N N . GLY A 1 156 ? 8.801 8.671 -7.947 1.00 93.00 156 GLY A N 1
ATOM 1230 C CA . GLY A 1 156 ? 9.353 10.024 -7.933 1.00 93.00 156 GLY A CA 1
ATOM 1231 C C . GLY A 1 156 ? 10.856 10.100 -8.205 1.00 93.00 156 GLY A C 1
ATOM 1232 O O . GLY A 1 156 ? 11.345 11.176 -8.548 1.00 93.00 156 GLY A O 1
ATOM 1233 N N . ASN A 1 157 ? 11.598 9.001 -8.056 1.00 96.25 157 ASN A N 1
ATOM 1234 C CA . ASN A 1 157 ? 12.986 8.860 -8.532 1.00 96.25 157 ASN A CA 1
ATOM 1235 C C . ASN A 1 157 ? 13.322 7.417 -8.961 1.00 96.25 157 ASN A C 1
ATOM 1237 O O . ASN A 1 157 ? 14.488 7.055 -9.117 1.00 96.25 157 ASN A O 1
ATOM 1241 N N . ASP A 1 158 ? 12.291 6.597 -9.089 1.00 97.25 158 ASP A N 1
ATOM 1242 C CA . ASP A 1 158 ? 12.275 5.200 -9.483 1.00 97.25 158 ASP A CA 1
ATOM 1243 C C . ASP A 1 158 ? 10.880 4.885 -10.045 1.00 97.25 158 ASP A C 1
ATOM 1245 O O . ASP A 1 158 ? 9.942 5.674 -9.903 1.00 97.25 158 ASP A O 1
ATOM 1249 N N . VAL A 1 159 ? 10.761 3.744 -10.716 1.00 98.19 159 VAL A N 1
ATOM 1250 C CA . VAL A 1 159 ? 9.491 3.187 -11.193 1.00 98.19 159 VAL A CA 1
ATOM 1251 C C . VAL A 1 159 ? 9.459 1.731 -10.780 1.00 98.19 159 VAL A C 1
ATOM 1253 O O . VAL A 1 159 ? 10.466 1.032 -10.911 1.00 98.19 159 VAL A O 1
ATOM 1256 N N . TRP A 1 160 ? 8.313 1.286 -10.281 1.00 98.50 160 TRP A N 1
ATOM 1257 C CA . TRP A 1 160 ? 8.106 -0.081 -9.821 1.00 98.50 160 TRP A CA 1
ATOM 1258 C C . TRP A 1 160 ? 6.812 -0.647 -10.388 1.00 98.50 160 TRP A C 1
ATOM 1260 O O . TRP A 1 160 ? 5.819 0.063 -10.525 1.00 98.50 160 TRP A O 1
ATOM 1270 N N . VAL A 1 161 ? 6.845 -1.943 -10.681 1.00 98.62 161 VAL A N 1
ATOM 1271 C CA . VAL A 1 161 ? 5.693 -2.812 -10.882 1.00 98.62 161 VAL A CA 1
ATOM 1272 C C . VAL A 1 161 ? 5.638 -3.765 -9.701 1.00 98.62 161 VAL A C 1
ATOM 1274 O O . VAL A 1 161 ? 6.468 -4.670 -9.593 1.00 98.62 161 VAL A O 1
ATOM 1277 N N . ASP A 1 162 ? 4.660 -3.564 -8.828 1.00 98.00 162 ASP A N 1
ATOM 1278 C CA . ASP A 1 162 ? 4.376 -4.459 -7.711 1.00 98.00 162 ASP A CA 1
ATOM 1279 C C . ASP A 1 162 ? 3.235 -5.414 -8.077 1.00 98.00 162 ASP A C 1
ATOM 1281 O O . ASP A 1 162 ? 2.266 -5.031 -8.733 1.00 98.00 162 ASP A O 1
ATOM 1285 N N . ILE A 1 163 ? 3.331 -6.665 -7.629 1.00 97.62 163 ILE A N 1
ATOM 1286 C CA . ILE A 1 163 ? 2.249 -7.645 -7.746 1.00 97.62 163 ILE A CA 1
ATOM 1287 C C . ILE A 1 163 ? 1.194 -7.344 -6.684 1.00 97.62 163 ILE A C 1
ATOM 1289 O O . ILE A 1 163 ? 1.462 -7.402 -5.482 1.00 97.62 163 ILE A O 1
ATOM 1293 N N . GLY A 1 164 ? -0.022 -7.058 -7.135 1.00 95.88 164 GLY A N 1
ATOM 1294 C CA . GLY A 1 164 ? -1.119 -6.544 -6.330 1.00 95.88 164 GLY A CA 1
ATOM 1295 C C . GLY A 1 164 ? -1.177 -5.015 -6.273 1.00 95.88 164 GLY A C 1
ATOM 1296 O O . GLY A 1 164 ? -0.531 -4.313 -7.041 1.00 95.88 164 GLY A O 1
ATOM 1297 N N . HIS A 1 165 ? -2.024 -4.490 -5.387 1.00 95.69 165 HIS A N 1
ATOM 1298 C CA . HIS A 1 165 ? -2.219 -3.051 -5.183 1.00 95.69 165 HIS A CA 1
ATOM 1299 C C . HIS A 1 165 ? -2.808 -2.765 -3.794 1.00 95.69 165 HIS A C 1
ATOM 1301 O O . HIS A 1 165 ? -3.372 -3.658 -3.151 1.00 95.69 165 HIS A O 1
ATOM 1307 N N . LYS A 1 166 ? -2.741 -1.503 -3.344 1.00 96.06 166 LYS A N 1
ATOM 1308 C CA . LYS A 1 166 ? -3.152 -1.093 -1.987 1.00 96.06 166 LYS A CA 1
ATOM 1309 C C . LYS A 1 166 ? -4.577 -1.475 -1.619 1.00 96.06 166 LYS A C 1
ATOM 1311 O O . LYS A 1 166 ? -4.796 -1.911 -0.496 1.00 96.06 166 LYS A O 1
ATOM 1316 N N . ALA A 1 167 ? -5.531 -1.395 -2.550 1.00 95.62 167 ALA A N 1
ATOM 1317 C CA . ALA A 1 167 ? -6.911 -1.810 -2.274 1.00 95.62 167 ALA A CA 1
ATOM 1318 C C . ALA A 1 167 ? -7.003 -3.253 -1.741 1.00 95.62 167 ALA A C 1
ATOM 1320 O O . ALA A 1 167 ? -7.696 -3.498 -0.759 1.00 95.62 167 ALA A O 1
ATOM 1321 N N . LEU A 1 168 ? -6.251 -4.195 -2.327 1.00 95.25 168 LEU A N 1
ATOM 1322 C CA . LEU A 1 168 ? -6.222 -5.587 -1.860 1.00 95.25 168 LEU A CA 1
ATOM 1323 C C . LEU A 1 168 ? -5.588 -5.707 -0.471 1.00 95.25 168 LEU A C 1
ATOM 1325 O O . LEU A 1 168 ? -6.018 -6.531 0.335 1.00 95.25 168 LEU A O 1
ATOM 1329 N N . GLY A 1 169 ? -4.572 -4.889 -0.184 1.00 95.44 169 GLY A N 1
ATOM 1330 C CA . GLY A 1 169 ? -3.935 -4.816 1.130 1.00 95.44 169 GLY A CA 1
ATOM 1331 C C . GLY A 1 169 ? -4.885 -4.272 2.194 1.00 95.44 169 GLY A C 1
ATOM 1332 O O . GLY A 1 169 ? -5.028 -4.869 3.258 1.00 95.44 169 GLY A O 1
ATOM 1333 N N . ILE A 1 170 ? -5.599 -3.192 1.877 1.00 95.62 170 ILE A N 1
ATOM 1334 C CA . ILE A 1 170 ? -6.611 -2.575 2.741 1.00 95.62 170 ILE A CA 1
ATOM 1335 C C . ILE A 1 170 ? -7.759 -3.554 3.002 1.00 95.62 170 ILE A C 1
ATOM 1337 O O . ILE A 1 170 ? -8.116 -3.765 4.155 1.00 95.62 170 ILE A O 1
ATOM 1341 N N . GLN A 1 171 ? -8.279 -4.229 1.976 1.00 93.50 171 GLN A N 1
ATOM 1342 C CA . GLN A 1 171 ? -9.323 -5.249 2.142 1.00 93.50 171 GLN A CA 1
ATOM 1343 C C . GLN A 1 171 ? -8.853 -6.434 2.993 1.00 93.50 171 GLN A C 1
ATOM 1345 O O . GLN A 1 171 ? -9.620 -6.989 3.780 1.00 93.50 171 GLN A O 1
ATOM 1350 N N . ALA A 1 172 ? -7.586 -6.834 2.865 1.00 93.06 172 ALA A N 1
ATOM 1351 C CA . ALA A 1 172 ? -7.014 -7.871 3.715 1.00 93.06 172 ALA A CA 1
ATOM 1352 C C . ALA A 1 172 ? -6.924 -7.416 5.177 1.00 93.06 172 ALA A C 1
ATOM 1354 O O . ALA A 1 172 ? -7.271 -8.181 6.071 1.00 93.06 172 ALA A O 1
ATOM 1355 N N . LEU A 1 173 ? -6.525 -6.165 5.422 1.00 94.12 173 LEU A N 1
ATOM 1356 C CA . LEU A 1 173 ? -6.523 -5.571 6.759 1.00 94.12 173 LEU A CA 1
ATOM 1357 C C . LEU A 1 173 ? -7.941 -5.490 7.333 1.00 94.12 173 LEU A C 1
ATOM 1359 O O . LEU A 1 173 ? -8.154 -5.951 8.446 1.00 94.12 173 LEU A O 1
ATOM 1363 N N . GLN A 1 174 ? -8.916 -4.998 6.565 1.00 91.75 174 GLN A N 1
ATOM 1364 C CA . GLN A 1 174 ? -10.330 -4.913 6.959 1.00 91.75 174 GLN A CA 1
ATOM 1365 C C . GLN A 1 174 ? -10.909 -6.257 7.414 1.00 91.75 174 GLN A C 1
ATOM 1367 O O . GLN A 1 174 ? -11.743 -6.288 8.317 1.00 91.75 174 GLN A O 1
ATOM 1372 N N . LYS A 1 175 ? -10.456 -7.364 6.816 1.00 89.50 175 LYS A N 1
ATOM 1373 C CA . LYS A 1 175 ? -10.786 -8.726 7.260 1.00 89.50 175 LYS A CA 1
ATOM 1374 C C . LYS A 1 175 ? -9.973 -9.132 8.487 1.00 89.50 175 LYS A C 1
ATOM 1376 O O . LYS A 1 175 ? -10.525 -9.606 9.469 1.00 89.50 175 LYS A O 1
ATOM 1381 N N . TYR A 1 176 ? -8.659 -8.928 8.458 1.00 90.56 176 TYR A N 1
ATOM 1382 C CA . TYR A 1 176 ? -7.750 -9.398 9.503 1.00 90.56 176 TYR A CA 1
ATOM 1383 C C . TYR A 1 176 ? -8.032 -8.796 10.884 1.00 90.56 176 TYR A C 1
ATOM 1385 O O . TYR A 1 176 ? -7.906 -9.465 11.910 1.00 90.56 176 TYR A O 1
ATOM 1393 N N . VAL A 1 177 ? -8.427 -7.525 10.924 1.00 89.94 177 VAL A N 1
ATOM 1394 C CA . VAL A 1 177 ? -8.635 -6.782 12.173 1.00 89.94 177 VAL A CA 1
ATOM 1395 C C . VAL A 1 177 ? -9.873 -7.231 12.953 1.00 89.94 177 VAL A C 1
ATOM 1397 O O . VAL A 1 177 ? -10.011 -6.862 14.117 1.00 89.94 177 VAL A O 1
ATOM 1400 N N . PHE A 1 178 ? -10.720 -8.091 12.374 1.00 83.56 178 PHE A N 1
ATOM 1401 C CA . PHE A 1 178 ? -11.865 -8.700 13.064 1.00 83.56 178 PHE A CA 1
ATOM 1402 C C . PHE A 1 178 ? -11.456 -9.487 14.302 1.00 83.56 178 PHE A C 1
ATOM 1404 O O . PHE A 1 178 ? -12.194 -9.533 15.280 1.00 83.56 178 PHE A O 1
ATOM 1411 N N . ARG A 1 179 ? -10.237 -10.032 14.320 1.00 84.00 179 ARG A N 1
ATOM 1412 C CA . ARG A 1 179 ? -9.692 -10.728 15.491 1.00 84.00 179 ARG A CA 1
ATOM 1413 C C . ARG A 1 179 ? -9.590 -9.851 16.747 1.00 84.00 179 ARG A C 1
ATOM 1415 O O . ARG A 1 179 ? -9.412 -10.386 17.833 1.00 84.00 179 ARG A O 1
ATOM 1422 N N . PHE A 1 180 ? -9.633 -8.523 16.599 1.00 84.00 180 PHE A N 1
ATOM 1423 C CA . PHE A 1 180 ? -9.600 -7.576 17.716 1.00 84.00 180 PHE A CA 1
ATOM 1424 C C . PHE A 1 180 ? -10.993 -7.219 18.248 1.00 84.00 180 PHE A C 1
ATOM 1426 O 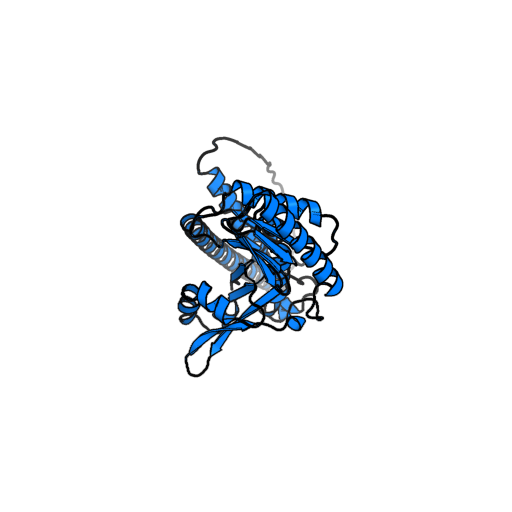O . PHE A 1 180 ? -11.084 -6.470 19.224 1.00 84.00 180 PHE A O 1
ATOM 1433 N N . LEU A 1 181 ? -12.062 -7.691 17.601 1.00 76.38 181 LEU A N 1
ATOM 1434 C CA . LEU A 1 181 ? -13.424 -7.503 18.083 1.00 76.38 181 LEU A CA 1
ATOM 1435 C C . LEU A 1 181 ? -13.719 -8.458 19.256 1.00 76.38 181 LEU A C 1
ATOM 1437 O O . LEU A 1 181 ? -13.122 -9.537 19.323 1.00 76.38 181 LEU A O 1
ATOM 1441 N N . PRO A 1 182 ? -14.625 -8.069 20.174 1.00 74.12 182 PRO A N 1
ATOM 1442 C CA . PRO A 1 182 ? -15.201 -8.981 21.161 1.00 74.12 182 PRO A CA 1
ATOM 1443 C C . PRO A 1 182 ? -15.745 -10.253 20.502 1.00 74.12 182 PRO A C 1
ATOM 1445 O O . PRO A 1 182 ? -16.225 -10.200 19.368 1.00 74.12 182 PRO A O 1
ATOM 1448 N N . GLU A 1 183 ? -15.652 -11.385 21.197 1.00 72.25 183 GLU A N 1
ATOM 1449 C CA . GLU A 1 183 ? -16.030 -12.708 20.677 1.00 72.25 183 GLU A CA 1
ATOM 1450 C C . GLU A 1 183 ? -17.492 -12.734 20.209 1.00 72.25 183 GLU A C 1
ATOM 1452 O O . GLU A 1 183 ? -17.789 -13.230 19.126 1.00 72.25 183 GLU A O 1
ATOM 1457 N N . GLU A 1 184 ? -18.370 -12.028 20.921 1.00 71.81 184 GLU A N 1
ATOM 1458 C CA . GLU A 1 184 ? -19.799 -11.923 20.617 1.00 71.81 184 GLU A CA 1
ATOM 1459 C C . GLU A 1 184 ? -20.076 -11.256 19.259 1.00 71.81 184 GLU A C 1
ATOM 1461 O O . GLU A 1 184 ? -21.079 -11.548 18.613 1.00 71.81 184 GLU A O 1
ATOM 1466 N N . LEU A 1 185 ? -19.192 -10.356 18.813 1.00 68.75 185 LEU A N 1
ATOM 1467 C CA . LEU A 1 185 ? -19.290 -9.704 17.502 1.00 68.75 185 LEU A CA 1
ATOM 1468 C C . LEU A 1 185 ? -18.567 -10.484 16.402 1.00 68.75 185 LEU A C 1
ATOM 1470 O O . LEU A 1 185 ? -18.849 -10.269 15.226 1.00 68.75 185 LEU A O 1
ATOM 1474 N N . ARG A 1 186 ? -17.627 -11.363 16.765 1.00 69.12 186 ARG A N 1
ATOM 1475 C CA . ARG A 1 186 ? -16.876 -12.189 15.809 1.00 69.12 186 ARG A CA 1
ATOM 1476 C C . ARG A 1 186 ? -17.710 -13.342 15.261 1.00 69.12 186 ARG A C 1
ATOM 1478 O O . ARG A 1 186 ? -17.494 -13.722 14.114 1.00 69.12 186 ARG A O 1
ATOM 1485 N N . ASP A 1 187 ? -18.642 -13.851 16.061 1.00 67.75 187 ASP A N 1
ATOM 1486 C CA . ASP A 1 187 ? -19.487 -14.997 15.710 1.00 67.75 187 ASP A CA 1
ATOM 1487 C C . ASP A 1 187 ? -20.821 -14.592 15.055 1.00 67.75 187 ASP A C 1
ATOM 1489 O O . ASP A 1 187 ? -21.621 -15.450 14.685 1.00 67.75 187 ASP A O 1
ATOM 1493 N N . SER A 1 188 ? -21.067 -13.289 14.872 1.00 68.81 188 SER A N 1
ATOM 1494 C CA . SER A 1 188 ? -22.230 -12.797 14.126 1.00 68.81 188 SER A CA 1
ATOM 1495 C C . SER A 1 188 ? -22.098 -13.120 12.633 1.00 68.81 188 SER A C 1
ATOM 1497 O O . SER A 1 188 ? -21.116 -12.745 11.990 1.00 68.81 188 SER A O 1
ATOM 1499 N N . GLU A 1 189 ? -23.112 -13.766 12.044 1.00 61.16 189 GLU A N 1
ATOM 1500 C CA . GLU A 1 189 ? -23.128 -14.090 10.607 1.00 61.16 189 GLU A CA 1
ATOM 1501 C C . GLU A 1 189 ? -23.124 -12.846 9.697 1.00 61.16 189 GLU A C 1
ATOM 1503 O O . GLU A 1 189 ? -22.693 -12.936 8.536 1.00 61.16 189 GLU A O 1
ATOM 1508 N N . GLU A 1 190 ? -23.572 -11.703 10.227 1.00 62.28 190 GLU A N 1
ATOM 1509 C CA . GLU A 1 190 ? -23.729 -10.424 9.523 1.00 62.28 190 GLU A CA 1
ATOM 1510 C C . GLU A 1 190 ? -22.403 -9.655 9.395 1.00 62.28 190 GLU A C 1
ATOM 1512 O O . GLU A 1 190 ? -22.183 -8.924 8.427 1.00 62.28 190 GLU A O 1
ATOM 1517 N N . LEU A 1 191 ? -21.472 -9.856 10.333 1.00 63.22 191 LEU A N 1
ATOM 1518 C CA . LEU A 1 191 ? -20.226 -9.098 10.442 1.00 63.22 191 LEU A CA 1
ATOM 1519 C C . LEU A 1 191 ? -19.037 -9.956 9.996 1.00 63.22 191 LEU A C 1
ATOM 1521 O O . LEU A 1 191 ? -18.456 -10.714 10.764 1.00 63.22 191 LEU A O 1
ATOM 1525 N N . ARG A 1 192 ? -18.639 -9.806 8.725 1.00 65.12 192 ARG A N 1
ATOM 1526 C CA . ARG A 1 192 ? -17.540 -10.594 8.123 1.00 65.12 192 ARG A CA 1
ATOM 1527 C C . ARG A 1 192 ? -16.264 -9.799 7.823 1.00 65.12 192 ARG A C 1
ATOM 1529 O O . ARG A 1 192 ? -15.202 -10.399 7.655 1.00 65.12 192 ARG A O 1
ATOM 1536 N N . ASN A 1 193 ? -16.349 -8.472 7.708 1.00 72.00 193 ASN A N 1
ATOM 1537 C CA . ASN A 1 193 ? -15.213 -7.569 7.483 1.00 72.00 193 ASN A CA 1
ATOM 1538 C C . ASN A 1 193 ? -15.577 -6.103 7.776 1.00 72.00 193 ASN A C 1
ATOM 1540 O O . ASN A 1 193 ? -16.751 -5.738 7.708 1.00 72.00 193 ASN A O 1
ATOM 1544 N N . ILE A 1 194 ? -14.564 -5.261 8.041 1.00 81.88 194 ILE A N 1
ATOM 1545 C CA . ILE A 1 194 ? -14.761 -3.814 8.209 1.00 81.88 194 ILE A CA 1
ATOM 1546 C C . ILE A 1 194 ? -15.137 -3.297 6.827 1.00 81.88 194 ILE A C 1
ATOM 1548 O O . ILE A 1 194 ? -14.434 -3.575 5.849 1.00 81.88 194 ILE A O 1
ATOM 1552 N N . GLN A 1 195 ? -16.247 -2.578 6.727 1.00 84.38 195 GLN A N 1
ATOM 1553 C CA . GLN A 1 195 ? -16.691 -2.038 5.453 1.00 84.38 195 GLN A CA 1
ATOM 1554 C C . GLN A 1 195 ? -15.827 -0.843 5.045 1.00 84.38 195 GLN A C 1
ATOM 1556 O O . GLN A 1 195 ? -15.271 -0.129 5.879 1.00 84.38 195 GLN A O 1
ATOM 1561 N N . GLY A 1 196 ? -15.759 -0.558 3.743 1.00 84.81 196 GLY A N 1
ATOM 1562 C CA . GLY A 1 196 ? -15.036 0.619 3.249 1.00 84.81 196 GLY A CA 1
ATOM 1563 C C . GLY A 1 196 ? -15.541 1.929 3.864 1.00 84.81 196 GLY A C 1
ATOM 1564 O O . GLY A 1 196 ? -14.739 2.815 4.150 1.00 84.81 196 GLY A O 1
ATOM 1565 N N . LYS A 1 197 ? -16.849 2.005 4.165 1.00 84.81 197 LYS A N 1
ATOM 1566 C CA . LYS A 1 197 ? -17.484 3.135 4.862 1.00 84.81 197 LYS A CA 1
ATOM 1567 C C . LYS A 1 197 ? -17.004 3.318 6.303 1.00 84.81 197 LYS A C 1
ATOM 1569 O O . LYS A 1 197 ? -17.185 4.398 6.827 1.00 84.81 197 LYS A O 1
ATOM 1574 N N . GLU A 1 198 ? -16.398 2.309 6.923 1.00 86.50 198 GLU A N 1
ATOM 1575 C CA . GLU A 1 198 ? -15.876 2.316 8.301 1.00 86.50 198 GLU A CA 1
ATOM 1576 C C . GLU A 1 198 ? -14.343 2.467 8.338 1.00 86.50 198 GLU A C 1
ATOM 1578 O O . GLU A 1 198 ? -13.710 2.447 9.392 1.00 86.50 198 GLU A O 1
ATOM 1583 N N . CYS A 1 199 ? -13.716 2.594 7.168 1.00 91.50 199 CYS A N 1
ATOM 1584 C CA . CYS A 1 199 ? -12.274 2.653 7.009 1.00 91.50 199 CYS A CA 1
ATOM 1585 C C . CYS A 1 199 ? -11.878 3.985 6.369 1.00 91.50 199 CYS A C 1
ATOM 1587 O O . CYS A 1 199 ? -12.361 4.326 5.291 1.00 91.50 199 CYS A O 1
ATOM 1589 N N . LEU A 1 200 ? -10.977 4.724 7.021 1.00 94.94 200 LEU A N 1
ATOM 1590 C CA . LEU A 1 200 ? -10.393 5.946 6.476 1.00 94.94 200 LEU A CA 1
ATOM 1591 C C . LEU A 1 200 ? -8.950 5.687 6.039 1.00 94.94 200 LEU A C 1
ATOM 1593 O O . LEU A 1 200 ? -8.082 5.396 6.861 1.00 94.94 200 LEU A O 1
ATOM 1597 N N . HIS A 1 201 ? -8.688 5.833 4.747 1.00 96.06 201 HIS A N 1
ATOM 1598 C CA . HIS A 1 201 ? -7.355 5.839 4.170 1.00 96.06 201 HIS A CA 1
ATOM 1599 C C . HIS A 1 201 ? -6.876 7.279 3.942 1.00 96.06 201 HIS A C 1
ATOM 1601 O O . HIS A 1 201 ? -7.624 8.133 3.468 1.00 96.06 201 HIS A O 1
ATOM 1607 N N . VAL A 1 202 ? -5.612 7.544 4.266 1.00 96.62 202 VAL A N 1
ATOM 1608 C CA . VAL A 1 202 ? -4.956 8.839 4.055 1.00 96.62 202 VAL A CA 1
ATOM 1609 C C . VAL A 1 202 ? -3.684 8.591 3.250 1.00 96.62 202 VAL A C 1
ATOM 1611 O O . VAL A 1 202 ? -2.838 7.810 3.686 1.00 96.62 202 VAL A O 1
ATOM 1614 N N . GLY A 1 203 ? -3.560 9.237 2.090 1.00 95.19 203 GLY A N 1
ATOM 1615 C CA . GLY A 1 203 ? -2.440 9.049 1.159 1.00 95.19 203 GLY A CA 1
ATOM 1616 C C . GLY A 1 203 ? -2.170 10.290 0.308 1.00 95.19 203 GLY A C 1
ATOM 1617 O O . GLY A 1 203 ? -2.942 11.250 0.340 1.00 95.19 203 GLY A O 1
ATOM 1618 N N . ASP A 1 204 ? -1.080 10.288 -0.455 1.00 92.12 204 ASP A N 1
ATOM 1619 C CA . ASP A 1 204 ? -0.625 11.452 -1.227 1.00 92.12 204 ASP A CA 1
ATOM 1620 C C . ASP A 1 204 ? -0.453 11.182 -2.728 1.00 92.12 204 ASP A C 1
ATOM 1622 O O . ASP A 1 204 ? -0.496 12.114 -3.537 1.00 92.12 204 ASP A O 1
ATOM 1626 N N . ARG A 1 205 ? -0.315 9.918 -3.144 1.00 87.31 205 ARG A N 1
ATOM 1627 C CA . ARG A 1 205 ? -0.045 9.542 -4.540 1.00 87.31 205 ARG A CA 1
ATOM 1628 C C . ARG A 1 205 ? -1.301 9.092 -5.281 1.00 87.31 205 ARG A C 1
ATOM 1630 O O . ARG A 1 205 ? -1.368 7.972 -5.780 1.00 87.31 205 ARG A O 1
ATOM 1637 N N . PHE A 1 206 ? -2.274 9.996 -5.402 1.00 88.56 206 PHE A N 1
ATOM 1638 C CA . PHE A 1 206 ? -3.515 9.797 -6.175 1.00 88.56 206 PHE A CA 1
ATOM 1639 C C . PHE A 1 206 ? -3.427 10.270 -7.637 1.00 88.56 206 PHE A C 1
ATOM 1641 O O . PHE A 1 206 ? -4.442 10.517 -8.291 1.00 88.56 206 PHE A O 1
ATOM 1648 N N . THR A 1 207 ? -2.211 10.424 -8.164 1.00 88.75 207 THR A N 1
ATOM 1649 C CA . THR A 1 207 ? -1.985 10.703 -9.587 1.00 88.75 207 THR A CA 1
ATOM 1650 C C . THR A 1 207 ? -2.279 9.461 -10.436 1.00 88.75 207 THR A C 1
ATOM 1652 O O . THR A 1 207 ? -2.397 8.345 -9.928 1.00 88.75 207 THR A O 1
ATOM 1655 N N . ARG A 1 208 ? -2.372 9.628 -11.761 1.00 88.50 208 ARG A N 1
ATOM 1656 C CA . ARG A 1 208 ? -2.621 8.520 -12.705 1.00 88.50 208 ARG A CA 1
ATOM 1657 C C . ARG A 1 208 ? -1.608 7.371 -12.572 1.00 88.50 208 ARG A C 1
ATOM 1659 O O . ARG A 1 208 ? -1.965 6.206 -12.706 1.00 88.50 208 ARG A O 1
ATOM 1666 N N . THR A 1 209 ? -0.362 7.711 -12.284 1.00 93.69 209 THR A N 1
ATOM 1667 C CA . THR A 1 209 ? 0.777 6.806 -12.065 1.00 93.69 209 THR A CA 1
ATOM 1668 C C . THR A 1 209 ? 1.105 6.631 -10.582 1.00 93.69 209 THR A C 1
ATOM 1670 O O . THR A 1 209 ? 2.162 6.110 -10.242 1.00 93.69 209 THR A O 1
ATOM 1673 N N . GLY A 1 210 ? 0.242 7.102 -9.683 1.00 93.25 210 GLY A N 1
ATOM 1674 C CA . GLY A 1 210 ? 0.429 7.004 -8.244 1.00 93.25 210 GLY A CA 1
ATOM 1675 C C . GLY A 1 210 ? -0.141 5.703 -7.685 1.00 93.25 210 GLY A C 1
ATOM 1676 O O . GLY A 1 210 ? -1.131 5.166 -8.185 1.00 93.25 210 GLY A O 1
ATOM 1677 N N . ASN A 1 211 ? 0.477 5.188 -6.624 1.00 93.50 211 ASN A N 1
ATOM 1678 C CA . ASN A 1 211 ? 0.102 3.897 -6.056 1.00 93.50 211 ASN A CA 1
ATOM 1679 C C . ASN A 1 211 ? -1.048 3.951 -5.037 1.00 93.50 211 ASN A C 1
ATOM 1681 O O . ASN A 1 211 ? -1.544 2.902 -4.629 1.00 93.50 211 ASN A O 1
ATOM 1685 N N . ASP A 1 212 ? -1.507 5.140 -4.633 1.00 94.06 212 ASP A N 1
ATOM 1686 C CA . ASP A 1 212 ? -2.664 5.279 -3.738 1.00 94.06 212 ASP A CA 1
ATOM 1687 C C . ASP A 1 212 ? -4.004 5.266 -4.474 1.00 94.06 212 ASP A C 1
ATOM 1689 O O . ASP A 1 212 ? -5.030 5.002 -3.854 1.00 94.06 212 ASP A O 1
ATOM 1693 N N . THR A 1 213 ? -4.032 5.475 -5.794 1.00 91.94 213 THR A N 1
ATOM 1694 C CA . THR A 1 213 ? -5.277 5.628 -6.569 1.00 91.94 213 THR A CA 1
ATOM 1695 C C . THR A 1 213 ? -6.302 4.529 -6.305 1.00 91.94 213 THR A C 1
ATOM 1697 O O . THR A 1 213 ? -7.475 4.823 -6.064 1.00 91.94 213 THR A O 1
ATOM 1700 N N . ARG A 1 214 ? -5.861 3.267 -6.250 1.00 93.75 214 ARG A N 1
ATOM 1701 C CA . ARG A 1 214 ? -6.755 2.126 -6.010 1.00 93.75 214 ARG A CA 1
ATOM 1702 C C . ARG A 1 214 ? -7.219 1.979 -4.564 1.00 93.75 214 ARG A C 1
ATOM 1704 O O . ARG A 1 214 ? -8.160 1.235 -4.325 1.00 93.75 214 ARG A O 1
ATOM 1711 N N . SER A 1 215 ? -6.629 2.671 -3.591 1.00 94.50 215 SER A N 1
ATOM 1712 C CA . SER A 1 215 ? -7.113 2.641 -2.202 1.00 94.50 215 SER A CA 1
ATOM 1713 C C . SER A 1 215 ? -8.578 3.086 -2.086 1.00 94.50 215 SER A C 1
ATOM 1715 O O . SER A 1 215 ? -9.302 2.598 -1.218 1.00 94.50 215 SER A O 1
ATOM 1717 N N . ARG A 1 216 ? -9.036 3.937 -3.017 1.00 93.62 216 ARG A N 1
ATOM 1718 C CA . ARG A 1 216 ? -10.426 4.409 -3.133 1.00 93.62 216 ARG A CA 1
ATOM 1719 C C . ARG A 1 216 ? -11.426 3.289 -3.430 1.00 93.62 216 ARG A C 1
ATOM 1721 O O . ARG A 1 216 ? -12.591 3.428 -3.079 1.00 93.62 216 ARG A O 1
ATOM 1728 N N . ASP A 1 217 ? -10.971 2.177 -4.010 1.00 94.06 217 ASP A N 1
ATOM 1729 C CA . ASP A 1 217 ? -11.804 0.994 -4.273 1.00 94.06 217 ASP A CA 1
ATOM 1730 C C . ASP A 1 217 ? -12.121 0.218 -2.976 1.00 94.06 217 ASP A C 1
ATOM 1732 O O . ASP A 1 217 ? -12.965 -0.677 -2.977 1.00 94.06 217 ASP A O 1
ATOM 1736 N N . ALA A 1 218 ? -11.414 0.505 -1.874 1.00 93.62 218 ALA A N 1
ATOM 1737 C CA . ALA A 1 218 ? -11.501 -0.256 -0.627 1.00 93.62 218 ALA A CA 1
ATOM 1738 C C . ALA A 1 218 ? -11.921 0.573 0.593 1.00 93.62 218 ALA A C 1
ATOM 1740 O O . ALA A 1 218 ? -12.473 0.005 1.534 1.00 93.62 218 ALA A O 1
ATOM 1741 N N . ALA A 1 219 ? -11.648 1.878 0.622 1.00 94.06 219 ALA A N 1
ATOM 1742 C CA . ALA A 1 219 ? -11.878 2.712 1.799 1.00 94.06 219 ALA A CA 1
ATOM 1743 C C . ALA A 1 219 ? -12.238 4.156 1.436 1.00 94.06 219 ALA A C 1
ATOM 1745 O O . ALA A 1 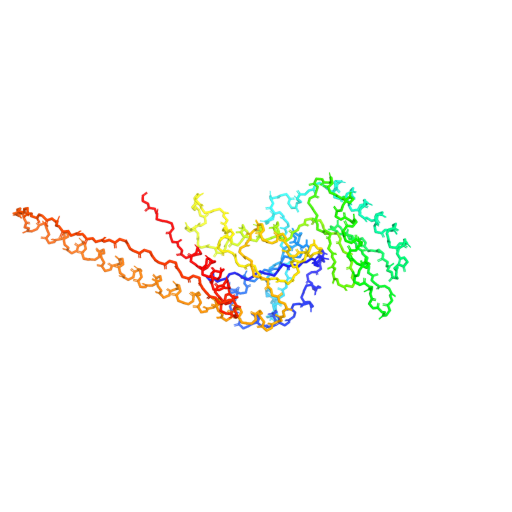219 ? -11.789 4.693 0.416 1.00 94.06 219 ALA A O 1
ATOM 1746 N N . THR A 1 220 ? -12.973 4.816 2.335 1.00 94.25 220 THR A N 1
ATOM 1747 C CA . THR A 1 220 ? -13.097 6.277 2.320 1.00 94.25 220 THR A CA 1
ATOM 1748 C C . THR A 1 220 ? -11.700 6.878 2.355 1.00 94.25 220 THR A C 1
ATOM 1750 O O . THR A 1 220 ? -10.867 6.476 3.160 1.00 94.25 220 THR A O 1
ATOM 1753 N N . THR A 1 221 ? -11.410 7.809 1.453 1.00 93.50 221 THR A N 1
ATOM 1754 C CA . THR A 1 221 ? -10.033 8.219 1.178 1.00 93.50 221 THR A CA 1
ATOM 1755 C C . THR A 1 221 ? -9.882 9.731 1.217 1.00 93.50 221 THR A C 1
ATOM 1757 O O . THR A 1 221 ? -10.661 10.443 0.585 1.00 93.50 221 THR A O 1
ATOM 1760 N N . ILE A 1 222 ? -8.844 10.210 1.903 1.00 95.00 222 ILE A N 1
ATOM 1761 C CA . ILE A 1 222 ? -8.426 11.613 1.893 1.00 95.00 222 ILE A CA 1
ATOM 1762 C C . ILE A 1 222 ? -7.067 11.736 1.201 1.00 95.00 222 ILE A C 1
ATOM 1764 O O . ILE A 1 222 ? -6.107 11.048 1.556 1.00 95.00 222 ILE A O 1
ATOM 1768 N N . TRP A 1 223 ? -7.003 12.645 0.227 1.00 94.62 223 TRP A N 1
ATOM 1769 C CA . TRP A 1 223 ? -5.769 13.030 -0.447 1.00 94.62 223 TRP A CA 1
ATOM 1770 C C . TRP A 1 223 ? -5.101 14.178 0.311 1.00 94.62 223 TRP A C 1
ATOM 1772 O O . TRP A 1 223 ? -5.687 15.248 0.454 1.00 94.62 223 TRP A O 1
ATOM 1782 N N . ILE A 1 224 ? -3.876 13.940 0.774 1.00 94.44 224 ILE A N 1
ATOM 1783 C CA . ILE A 1 224 ? -2.985 14.935 1.372 1.00 94.44 224 ILE A CA 1
ATOM 1784 C C . ILE A 1 224 ? -1.806 15.271 0.459 1.00 94.44 224 ILE A C 1
ATOM 1786 O O . ILE A 1 224 ? -1.353 14.449 -0.329 1.00 94.44 224 ILE A O 1
ATOM 1790 N N . SER A 1 225 ? -1.265 16.473 0.598 1.00 92.56 225 SER A N 1
ATOM 1791 C CA . SER A 1 225 ? -0.105 16.947 -0.163 1.00 92.56 225 SER A CA 1
ATOM 1792 C C . SER A 1 225 ? 1.148 17.150 0.692 1.00 92.56 225 SER A C 1
ATOM 1794 O O . SER A 1 225 ? 2.251 17.283 0.162 1.00 92.56 225 SER A O 1
ATOM 1796 N N . ASN A 1 226 ? 0.998 17.193 2.020 1.00 93.00 226 ASN A N 1
ATOM 1797 C CA . ASN A 1 226 ? 2.087 17.462 2.954 1.00 93.00 226 ASN A CA 1
ATOM 1798 C C . ASN A 1 226 ? 1.783 16.932 4.374 1.00 93.00 226 ASN A C 1
ATOM 1800 O O . ASN A 1 226 ? 0.626 16.666 4.707 1.00 93.00 226 ASN A O 1
ATOM 1804 N N . PRO A 1 227 ? 2.802 16.805 5.247 1.00 95.25 227 PRO A N 1
ATOM 1805 C CA . PRO A 1 227 ? 2.617 16.296 6.608 1.00 95.25 227 PRO A CA 1
ATOM 1806 C C . PRO A 1 227 ? 1.707 17.148 7.507 1.00 95.25 227 PRO A C 1
ATOM 1808 O O . PRO A 1 227 ? 1.084 16.616 8.427 1.00 95.25 227 PRO A O 1
ATOM 1811 N N . GLN A 1 228 ? 1.630 18.464 7.287 1.00 96.06 228 GLN A N 1
ATOM 1812 C CA . GLN A 1 228 ? 0.796 19.361 8.090 1.00 96.06 228 GLN A CA 1
ATOM 1813 C C . GLN A 1 228 ? -0.693 19.067 7.872 1.00 96.06 228 GLN A C 1
ATOM 1815 O O . GLN A 1 228 ? -1.460 19.062 8.838 1.00 96.06 228 GLN A O 1
ATOM 1820 N N . GLU A 1 229 ? -1.088 18.744 6.640 1.00 94.88 229 GLU A N 1
ATOM 1821 C CA . GLU A 1 229 ? -2.439 18.269 6.329 1.00 94.88 229 GLU A CA 1
ATOM 1822 C C . GLU A 1 229 ? -2.751 16.954 7.048 1.00 94.88 229 GLU A C 1
ATOM 1824 O O . GLU A 1 229 ? -3.822 16.833 7.644 1.00 94.88 229 GLU A O 1
ATOM 1829 N N . THR A 1 230 ? -1.804 16.008 7.107 1.00 95.00 230 THR A N 1
ATOM 1830 C CA . THR A 1 230 ? -1.966 14.779 7.905 1.00 95.00 230 THR A CA 1
ATOM 1831 C C . THR A 1 230 ? -2.284 15.108 9.358 1.00 95.00 230 THR A C 1
ATOM 1833 O O . THR A 1 230 ? -3.251 14.591 9.911 1.00 95.00 230 THR A O 1
ATOM 1836 N N . VAL A 1 231 ? -1.507 15.999 9.987 1.00 95.69 231 VAL A N 1
ATOM 1837 C CA . VAL A 1 231 ? -1.732 16.411 11.383 1.00 95.69 231 VAL A CA 1
ATOM 1838 C C . VAL A 1 231 ? -3.114 17.043 11.555 1.00 95.69 231 VAL A C 1
ATOM 1840 O O . VAL A 1 231 ? -3.807 16.749 12.531 1.00 95.69 231 VAL A O 1
ATOM 1843 N N . HIS A 1 232 ? -3.529 17.898 10.620 1.00 94.06 232 HIS A N 1
ATOM 1844 C CA . HIS A 1 232 ? -4.846 18.525 10.640 1.00 94.06 232 HIS A CA 1
ATOM 1845 C C . HIS A 1 232 ? -5.979 17.484 10.565 1.00 94.06 232 HIS A C 1
ATOM 1847 O O . HIS A 1 232 ? -6.880 17.498 11.408 1.00 94.06 232 HIS A O 1
ATOM 1853 N N . ILE A 1 233 ? -5.896 16.533 9.629 1.00 94.06 233 ILE A N 1
ATOM 1854 C CA . ILE A 1 233 ? -6.884 15.457 9.459 1.00 94.06 233 ILE A CA 1
ATOM 1855 C C . ILE A 1 233 ? -6.939 14.563 10.698 1.00 94.06 233 ILE A C 1
ATOM 1857 O O . ILE A 1 233 ? -8.028 14.278 11.191 1.00 94.06 233 ILE A O 1
ATOM 1861 N N . MET A 1 234 ? -5.788 14.174 11.259 1.00 93.94 234 MET A N 1
ATOM 1862 C CA . MET A 1 234 ? -5.748 13.347 12.471 1.00 93.94 234 MET A CA 1
ATOM 1863 C C . MET A 1 234 ? -6.405 14.054 13.662 1.00 93.94 234 MET A C 1
ATOM 1865 O O . MET A 1 234 ? -7.171 13.433 14.396 1.00 93.94 234 MET A O 1
ATOM 1869 N N . LYS A 1 235 ? -6.182 15.365 13.834 1.00 94.12 235 LYS A N 1
ATOM 1870 C CA . LYS A 1 235 ? -6.851 16.150 14.888 1.00 94.12 235 LYS A CA 1
ATOM 1871 C C . LYS A 1 235 ? -8.372 16.168 14.720 1.00 94.12 235 LYS A C 1
ATOM 1873 O O . LYS A 1 235 ? -9.084 16.080 15.718 1.00 94.12 235 LYS A O 1
ATOM 1878 N N . ARG A 1 236 ? -8.877 16.285 13.489 1.00 93.19 236 ARG A N 1
ATOM 1879 C CA . ARG A 1 236 ? -10.325 16.264 13.212 1.00 93.19 236 ARG A CA 1
ATOM 1880 C C . ARG A 1 236 ? -10.926 14.880 13.402 1.00 93.19 236 ARG A C 1
ATOM 1882 O O . ARG A 1 236 ? -11.983 14.773 14.013 1.00 93.19 236 ARG A O 1
ATOM 1889 N N . LEU A 1 237 ? -10.224 13.836 12.968 1.00 90.81 237 LEU A N 1
ATOM 1890 C CA . LEU A 1 237 ? -10.640 12.451 13.168 1.00 90.81 237 LEU A CA 1
ATOM 1891 C C . LEU A 1 237 ? -10.800 12.130 14.657 1.00 90.81 237 LEU A C 1
ATOM 1893 O O . LEU A 1 237 ? -11.822 11.582 15.054 1.00 90.81 237 LEU A O 1
ATOM 1897 N N . LEU A 1 238 ? -9.827 12.515 15.488 1.00 90.75 238 LEU A N 1
ATOM 1898 C CA . LEU A 1 238 ? -9.904 12.304 16.936 1.00 90.75 238 LEU A CA 1
ATOM 1899 C C . LEU A 1 238 ? -11.118 13.013 17.552 1.00 90.75 238 LEU A C 1
ATOM 1901 O O . LEU A 1 238 ? -11.884 12.377 18.269 1.00 90.75 238 LEU A O 1
ATOM 1905 N N . LYS A 1 239 ? -11.354 14.284 17.197 1.00 91.38 239 LYS A N 1
ATOM 1906 C CA . LYS A 1 239 ? -12.538 15.030 17.655 1.00 91.38 239 LYS A CA 1
ATOM 1907 C C . LYS A 1 239 ? -13.848 14.353 17.246 1.00 91.38 239 LYS A C 1
ATOM 1909 O O . LYS A 1 239 ? -14.737 14.212 18.077 1.00 91.38 239 LYS A O 1
ATOM 1914 N N . ALA A 1 240 ? -13.967 13.922 15.990 1.00 88.81 240 ALA A N 1
ATOM 1915 C CA . ALA A 1 240 ? -15.169 13.249 15.502 1.00 88.81 240 ALA A CA 1
ATOM 1916 C C . ALA A 1 240 ? -15.421 11.926 16.241 1.00 88.81 240 ALA A C 1
ATOM 1918 O O . ALA A 1 240 ? -16.554 11.630 16.619 1.00 88.81 240 ALA A O 1
ATOM 1919 N N . ILE A 1 241 ? -14.361 11.154 16.501 1.00 87.62 241 ILE A N 1
ATOM 1920 C CA . ILE A 1 241 ? -14.438 9.916 17.285 1.00 87.62 241 ILE A CA 1
ATOM 1921 C C . ILE A 1 241 ? -14.927 10.196 18.709 1.00 87.62 241 ILE A C 1
ATOM 1923 O O . ILE A 1 241 ? -15.753 9.438 19.220 1.00 87.62 241 ILE A O 1
ATOM 1927 N N . ASP A 1 242 ? -14.436 11.253 19.354 1.00 89.25 242 ASP A N 1
ATOM 1928 C CA . ASP A 1 242 ? -14.843 11.608 20.715 1.00 89.25 242 ASP A CA 1
ATOM 1929 C C . ASP A 1 242 ? -16.315 12.038 20.770 1.00 89.25 242 ASP A C 1
ATOM 1931 O O . ASP A 1 242 ? -17.077 11.466 21.552 1.00 89.25 242 ASP A O 1
ATOM 1935 N N . VAL A 1 243 ? -16.754 12.915 19.859 1.00 89.44 243 VAL A N 1
ATOM 1936 C CA . VAL A 1 243 ? -18.169 13.320 19.734 1.00 89.44 243 VAL A CA 1
ATOM 1937 C C . VAL A 1 243 ? -19.073 12.107 19.517 1.00 89.44 243 VAL A C 1
ATOM 1939 O O . VAL A 1 243 ? -20.089 11.937 20.191 1.00 89.44 243 VAL A O 1
ATOM 1942 N N . ALA A 1 244 ? -18.701 11.209 18.606 1.00 84.00 244 ALA A N 1
ATOM 1943 C CA . ALA A 1 244 ? -19.522 10.044 18.309 1.00 84.00 244 ALA A CA 1
ATOM 1944 C C . ALA A 1 244 ? -19.577 9.043 19.484 1.00 84.00 244 ALA A C 1
ATOM 1946 O O . ALA A 1 244 ? -20.592 8.372 19.695 1.00 84.00 244 ALA A O 1
ATOM 1947 N N . ARG A 1 245 ? -18.518 8.959 20.304 1.00 85.00 245 ARG A N 1
ATOM 1948 C CA . ARG A 1 245 ? -18.528 8.183 21.557 1.00 85.00 245 ARG A CA 1
ATOM 1949 C C . ARG A 1 245 ? -19.454 8.793 22.603 1.00 85.00 245 ARG A C 1
ATOM 1951 O O . ARG A 1 245 ? -20.134 8.035 23.295 1.00 85.00 245 ARG A O 1
ATOM 1958 N N . GLU A 1 246 ? -19.473 10.115 22.739 1.00 88.75 246 GLU A N 1
ATOM 1959 C CA . GLU A 1 246 ? -20.368 10.832 23.657 1.00 88.75 246 GLU A CA 1
ATOM 1960 C C . GLU A 1 246 ? -21.831 10.609 23.275 1.00 88.75 246 GLU A C 1
ATOM 1962 O O . GLU A 1 246 ? -22.597 10.085 24.084 1.00 88.75 246 GLU A O 1
ATOM 1967 N N . GLN A 1 247 ? -22.177 10.820 22.004 1.00 85.75 247 GLN A N 1
ATOM 1968 C CA . GLN A 1 247 ? -23.519 10.546 21.479 1.00 85.75 247 GLN A CA 1
ATOM 1969 C C . GLN A 1 247 ? -23.949 9.088 21.708 1.00 85.75 247 GLN A C 1
ATOM 1971 O O . GLN A 1 247 ? -25.107 8.807 22.023 1.00 85.75 247 GLN A O 1
ATOM 1976 N N . LYS A 1 248 ? -23.025 8.122 21.583 1.00 82.06 248 LYS A N 1
ATOM 1977 C CA . LYS A 1 248 ? -23.320 6.709 21.867 1.00 82.06 248 LYS A CA 1
ATOM 1978 C C . LYS A 1 248 ? -23.601 6.460 23.354 1.00 82.06 248 LYS A C 1
ATOM 1980 O O . LYS A 1 248 ? -24.455 5.632 23.672 1.00 82.06 248 LYS A O 1
ATOM 1985 N N . LYS A 1 249 ? -22.914 7.153 24.270 1.00 85.12 249 LYS A N 1
ATOM 1986 C CA . LYS A 1 249 ? -23.189 7.069 25.716 1.00 85.12 249 LYS A CA 1
ATOM 1987 C C . LYS A 1 249 ? -24.564 7.644 26.048 1.00 85.12 249 LYS A C 1
ATOM 1989 O O . LYS A 1 249 ? -25.325 6.976 26.744 1.00 85.12 249 LYS A O 1
ATOM 1994 N N . GLU A 1 250 ? -24.897 8.811 25.503 1.00 87.50 250 GLU A N 1
ATOM 1995 C CA . GLU A 1 250 ? -26.203 9.459 25.690 1.00 87.50 250 GLU A CA 1
ATOM 1996 C C . GLU A 1 250 ? -27.344 8.571 25.184 1.00 87.50 250 GLU A C 1
ATOM 1998 O O . GLU A 1 250 ? -28.293 8.304 25.918 1.00 87.50 250 GLU A O 1
ATOM 2003 N N . LYS A 1 251 ? -27.216 8.001 23.975 1.00 83.75 251 LYS A N 1
ATOM 2004 C CA . LYS A 1 251 ? -28.205 7.055 23.426 1.00 83.75 251 LYS A CA 1
ATOM 2005 C C . LYS A 1 251 ? -28.392 5.821 24.311 1.00 83.75 251 LYS A C 1
ATOM 2007 O O . LYS A 1 251 ? -29.523 5.383 24.509 1.00 83.75 251 LYS A O 1
ATOM 2012 N N . LYS A 1 252 ? -27.309 5.261 24.864 1.00 82.12 252 LYS A N 1
ATOM 2013 C CA . LYS A 1 252 ? -27.386 4.115 25.788 1.00 82.12 252 LYS A CA 1
ATOM 2014 C C . LYS A 1 252 ? -28.074 4.477 27.103 1.00 82.12 252 LYS A C 1
ATOM 2016 O O . LYS A 1 252 ? -28.891 3.695 27.578 1.00 82.12 252 LYS A O 1
ATOM 2021 N N . GLN A 1 253 ? -27.771 5.645 27.670 1.00 83.19 253 GLN A N 1
ATOM 2022 C CA . GLN A 1 253 ? -28.437 6.141 28.877 1.00 83.19 253 GLN A CA 1
ATOM 2023 C C . GLN A 1 253 ? -29.927 6.376 28.626 1.00 83.19 253 GLN A C 1
ATOM 2025 O O . GLN A 1 253 ? -30.754 5.920 29.407 1.00 83.19 253 GLN A O 1
ATOM 2030 N N . HIS A 1 254 ? -30.275 7.001 27.501 1.00 83.62 254 HIS A N 1
ATOM 2031 C CA . HIS A 1 254 ? -31.662 7.254 27.127 1.00 83.62 254 HIS A CA 1
ATOM 2032 C C . HIS A 1 254 ? -32.443 5.953 26.879 1.00 83.62 254 HIS A C 1
ATOM 2034 O O . HIS A 1 254 ? -33.573 5.815 27.339 1.00 83.62 254 HIS A O 1
ATOM 2040 N N . LYS A 1 255 ? -31.829 4.955 26.219 1.00 80.38 255 LYS A N 1
ATOM 2041 C CA . LYS A 1 255 ? -32.429 3.622 26.038 1.00 80.38 255 LYS A CA 1
ATOM 2042 C C . LYS A 1 255 ? -32.679 2.932 27.381 1.00 80.38 255 LYS A C 1
ATOM 2044 O O . LYS A 1 255 ? -33.766 2.408 27.582 1.00 80.38 255 LYS A O 1
ATOM 2049 N N . LYS A 1 256 ? -31.707 2.988 28.297 1.00 80.44 256 LYS A N 1
ATOM 2050 C CA . LYS A 1 256 ? -31.825 2.410 29.640 1.00 80.44 256 LYS A CA 1
ATOM 2051 C C . LYS A 1 256 ? -32.939 3.079 30.453 1.00 80.44 256 LYS A C 1
ATOM 2053 O O . LYS A 1 256 ? -33.772 2.372 31.000 1.00 80.44 256 LYS A O 1
ATOM 2058 N N . HIS A 1 257 ? -33.011 4.412 30.450 1.00 80.69 257 HIS A N 1
ATOM 2059 C CA . HIS A 1 257 ? -34.099 5.150 31.103 1.00 80.69 257 HIS A CA 1
ATOM 2060 C C . HIS A 1 257 ? -35.473 4.772 30.542 1.00 80.69 257 HIS A C 1
ATOM 2062 O O . HIS A 1 257 ? -36.391 4.508 31.306 1.00 80.69 257 HIS A O 1
ATOM 2068 N N . LYS A 1 258 ? -35.606 4.666 29.216 1.00 77.44 258 LYS A N 1
ATOM 2069 C CA . LYS A 1 258 ? -36.871 4.288 28.570 1.00 77.44 258 LYS A CA 1
ATOM 2070 C C . LYS A 1 258 ? -37.283 2.835 28.856 1.00 77.44 258 LYS A C 1
ATOM 2072 O O . LYS A 1 258 ? -38.467 2.515 28.865 1.00 77.44 258 LYS A O 1
ATOM 2077 N N . GLU A 1 259 ? -36.317 1.941 29.050 1.00 75.25 259 GLU A N 1
ATOM 2078 C CA . GLU A 1 259 ? -36.548 0.538 29.419 1.00 75.25 259 GLU A CA 1
ATOM 2079 C C . GLU A 1 259 ? -36.918 0.394 30.907 1.00 75.25 259 GLU A C 1
ATOM 2081 O O . GLU A 1 259 ? -37.808 -0.386 31.251 1.00 75.25 259 GLU A O 1
ATOM 2086 N N . GLU A 1 260 ? -36.317 1.210 31.776 1.00 76.56 260 GLU A N 1
ATOM 2087 C CA . GLU A 1 260 ? -36.688 1.355 33.190 1.00 76.56 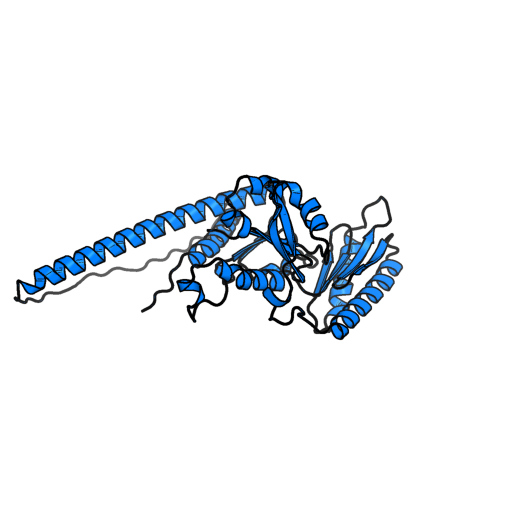260 GLU A CA 1
ATOM 2088 C C . GLU A 1 260 ? -38.089 1.976 33.356 1.00 76.56 260 GLU A C 1
ATOM 2090 O O . GLU A 1 260 ? -38.886 1.470 34.141 1.00 76.56 260 GLU A O 1
ATOM 2095 N N . GLU A 1 261 ? -38.444 2.996 32.566 1.00 73.50 261 GLU A N 1
ATOM 2096 C CA . GLU A 1 261 ? -39.802 3.567 32.543 1.00 73.50 261 GLU A CA 1
ATOM 2097 C C . GLU A 1 261 ? -40.831 2.543 32.056 1.00 73.50 261 GLU A C 1
ATOM 2099 O O . GLU A 1 261 ? -41.843 2.330 32.713 1.00 73.50 261 GLU A O 1
ATOM 2104 N N . ARG A 1 262 ? -40.552 1.814 30.965 1.00 74.00 262 ARG A N 1
ATOM 2105 C CA . ARG A 1 262 ? -41.454 0.756 30.472 1.00 74.00 262 ARG A CA 1
ATOM 2106 C C . ARG A 1 262 ? -41.642 -0.391 31.460 1.00 74.00 262 ARG A C 1
ATOM 2108 O O . ARG A 1 262 ? -42.730 -0.955 31.526 1.00 74.00 262 ARG A O 1
ATOM 2115 N N . THR A 1 263 ? -40.601 -0.774 32.197 1.00 70.88 263 THR A N 1
ATOM 2116 C CA . THR A 1 263 ? -40.707 -1.828 33.220 1.00 70.88 263 THR A CA 1
ATOM 2117 C C . THR A 1 263 ? -41.433 -1.333 34.471 1.00 70.88 263 THR A C 1
ATOM 2119 O O . THR A 1 263 ? -42.207 -2.096 35.048 1.00 70.88 263 THR A O 1
ATOM 2122 N N . ALA A 1 264 ? -41.277 -0.058 34.843 1.00 68.44 264 ALA A N 1
ATOM 2123 C CA . ALA A 1 264 ? -42.068 0.579 35.894 1.00 68.44 264 ALA A CA 1
ATOM 2124 C C . ALA A 1 264 ? -43.551 0.720 35.497 1.00 68.44 264 ALA A C 1
ATOM 2126 O O . ALA A 1 264 ? -44.426 0.337 36.271 1.00 68.44 264 ALA A O 1
ATOM 2127 N N . ASP A 1 265 ? -43.854 1.157 34.274 1.00 65.19 265 ASP A N 1
ATOM 2128 C CA . ASP A 1 265 ? -45.224 1.266 33.754 1.00 65.19 265 ASP A CA 1
ATOM 2129 C C . ASP A 1 265 ? -45.887 -0.110 33.577 1.00 65.19 265 ASP A C 1
ATOM 2131 O O . ASP A 1 265 ? -47.071 -0.271 33.870 1.00 65.19 265 ASP A O 1
ATOM 2135 N N . ALA A 1 266 ? -45.140 -1.146 33.177 1.00 58.88 266 ALA A N 1
ATOM 2136 C CA . ALA A 1 266 ? -45.634 -2.528 33.131 1.00 58.88 266 ALA A CA 1
ATOM 2137 C C . ALA A 1 266 ? -45.922 -3.100 34.534 1.00 58.88 266 ALA A C 1
ATOM 2139 O O . ALA A 1 266 ? -46.888 -3.838 34.719 1.00 58.88 266 ALA A O 1
ATOM 2140 N N . ALA A 1 267 ? -45.121 -2.736 35.542 1.00 57.78 267 ALA A N 1
ATOM 2141 C CA . ALA A 1 267 ? -45.377 -3.103 36.935 1.00 57.78 267 ALA A CA 1
ATOM 2142 C C . ALA A 1 267 ? -46.573 -2.338 37.536 1.00 57.78 267 ALA A C 1
ATOM 2144 O O . ALA A 1 267 ? -47.259 -2.867 38.410 1.00 57.78 267 ALA A O 1
ATOM 2145 N N . THR A 1 268 ? -46.847 -1.123 37.049 1.00 56.50 268 THR A N 1
ATOM 2146 C CA . THR A 1 268 ? -47.950 -0.270 37.525 1.00 56.50 268 THR A CA 1
ATOM 2147 C C . THR A 1 268 ? -49.272 -0.570 36.798 1.00 56.50 268 THR A C 1
ATOM 2149 O O . THR A 1 268 ? -50.333 -0.534 37.414 1.00 56.50 268 THR A O 1
ATOM 2152 N N . SER A 1 269 ? -49.232 -0.976 35.523 1.00 51.22 269 SER A N 1
ATOM 2153 C CA . SER A 1 269 ? -50.411 -1.379 34.727 1.00 51.22 269 SER A CA 1
ATOM 2154 C C . SER A 1 269 ? -50.963 -2.773 35.063 1.00 51.22 269 SER A C 1
ATOM 2156 O O . SER A 1 269 ? -52.092 -3.084 34.697 1.00 51.22 269 SER A O 1
ATOM 2158 N N . LEU A 1 270 ? -50.246 -3.582 35.852 1.00 48.94 270 LEU A N 1
ATOM 2159 C CA . LEU A 1 270 ? -50.804 -4.767 36.527 1.00 48.94 270 LEU A CA 1
ATOM 2160 C C . LEU A 1 270 ? -51.690 -4.415 37.745 1.00 48.94 270 LEU A C 1
ATOM 2162 O O . LEU A 1 270 ? -52.238 -5.321 38.373 1.00 48.94 270 LEU A O 1
ATOM 2166 N N . ALA A 1 271 ? -51.847 -3.126 38.080 1.00 46.38 271 ALA A N 1
ATOM 2167 C CA . ALA A 1 271 ? -52.636 -2.651 39.220 1.00 46.38 271 ALA A CA 1
ATOM 2168 C C . ALA A 1 271 ? -53.802 -1.704 38.860 1.00 46.38 271 ALA A C 1
ATOM 2170 O O . ALA A 1 271 ? -54.495 -1.242 39.766 1.00 46.38 271 ALA A O 1
ATOM 2171 N N . SER A 1 272 ? -54.076 -1.438 37.581 1.00 41.31 272 SER A N 1
ATOM 2172 C CA . SER A 1 272 ? -55.244 -0.639 37.186 1.00 41.31 272 SER A CA 1
ATOM 2173 C C . SER A 1 272 ? -55.659 -0.915 35.742 1.00 41.31 272 SER A C 1
ATOM 2175 O O . SER A 1 272 ? -55.090 -0.361 34.803 1.00 41.31 272 SER A O 1
ATOM 2177 N N . ASP A 1 273 ? -56.666 -1.773 35.606 1.00 41.28 273 ASP A N 1
ATOM 2178 C CA . ASP A 1 273 ? -57.549 -1.855 34.446 1.00 41.28 273 ASP A CA 1
ATOM 2179 C C . ASP A 1 273 ? -58.588 -0.736 34.582 1.00 41.28 273 ASP A C 1
ATOM 2181 O O . ASP A 1 273 ? -59.421 -0.791 35.485 1.00 41.28 273 ASP A O 1
ATOM 2185 N N . ASP A 1 274 ? -58.499 0.303 33.753 1.00 37.09 274 ASP A N 1
ATOM 2186 C CA . ASP A 1 274 ? -59.702 0.916 33.190 1.00 37.09 274 ASP A CA 1
ATOM 2187 C C . ASP A 1 274 ? -59.358 1.725 31.936 1.00 37.09 274 ASP A C 1
ATOM 2189 O O . ASP A 1 274 ? -58.349 2.435 31.868 1.00 37.09 274 ASP A O 1
ATOM 2193 N N . GLY A 1 275 ? -60.196 1.570 30.918 1.00 40.81 275 GLY A N 1
ATOM 2194 C CA . GLY A 1 275 ? -59.986 2.129 29.593 1.00 40.81 275 GLY A CA 1
ATOM 2195 C C . GLY A 1 275 ? -60.300 3.619 29.498 1.00 40.81 275 GLY A C 1
ATOM 2196 O O . GLY A 1 275 ? -61.125 4.164 30.226 1.00 40.81 275 GLY A O 1
ATOM 2197 N N . SER A 1 276 ? -59.700 4.287 28.517 1.00 33.69 276 SER A N 1
ATOM 2198 C CA . SER A 1 276 ? -60.438 5.162 27.599 1.00 33.69 276 SER A CA 1
ATOM 2199 C C . SER A 1 276 ? -59.544 5.716 26.492 1.00 33.69 276 SER A C 1
ATOM 2201 O O . SER A 1 276 ? -58.338 5.899 26.632 1.00 33.69 276 SER A O 1
ATOM 2203 N N . ASP A 1 277 ? -60.228 5.898 25.372 1.00 36.91 277 ASP A N 1
ATOM 2204 C CA . ASP A 1 277 ? -59.861 6.449 24.074 1.00 36.91 277 ASP A CA 1
ATOM 2205 C C . ASP A 1 277 ? -59.434 7.932 24.144 1.00 36.91 277 ASP A C 1
ATOM 2207 O O . ASP A 1 277 ? -59.726 8.595 25.139 1.00 36.91 277 ASP A O 1
ATOM 2211 N N . VAL A 1 278 ? -58.810 8.435 23.064 1.00 34.16 278 VAL A N 1
ATOM 2212 C CA . VAL A 1 278 ? -58.922 9.799 22.478 1.00 34.16 278 VAL A CA 1
ATOM 2213 C C . VAL A 1 278 ? -57.645 10.228 21.714 1.00 34.16 278 VAL A C 1
ATOM 2215 O O . VAL A 1 278 ? -56.604 10.544 22.281 1.00 34.16 278 VAL A O 1
ATOM 2218 N N . THR A 1 279 ? -57.811 10.241 20.384 1.00 31.88 279 THR A N 1
ATOM 2219 C CA . THR A 1 279 ? -57.330 11.152 19.314 1.00 31.88 279 THR A CA 1
ATOM 2220 C C . THR A 1 279 ? -55.909 11.737 19.317 1.00 31.88 279 THR A C 1
ATOM 2222 O O . THR A 1 279 ? -55.529 12.499 20.202 1.00 31.88 279 THR A O 1
ATOM 2225 N N . ALA A 1 280 ? -55.213 11.556 18.186 1.00 30.64 280 ALA A N 1
ATOM 2226 C CA . ALA A 1 280 ? -54.035 12.327 17.790 1.00 30.64 280 ALA A CA 1
ATOM 2227 C C . ALA A 1 280 ? -54.318 13.153 16.518 1.00 30.64 280 ALA A C 1
ATOM 2229 O O . ALA A 1 280 ? -54.549 12.595 15.447 1.00 30.64 280 ALA A O 1
ATOM 2230 N N . GLU A 1 281 ? -54.243 14.478 16.637 1.00 32.34 281 GLU A N 1
ATOM 2231 C CA . GLU A 1 281 ? -53.912 15.393 15.541 1.00 32.34 281 GLU A CA 1
ATOM 2232 C C . GLU A 1 281 ? -52.534 15.990 15.832 1.00 32.34 281 GLU A C 1
ATOM 2234 O O . GLU A 1 281 ? -52.278 16.436 16.950 1.00 32.34 281 GLU A O 1
ATOM 2239 N N . THR A 1 282 ? -51.649 16.022 14.836 1.00 30.38 282 THR A N 1
ATOM 2240 C CA . THR A 1 282 ? -50.843 17.210 14.505 1.00 30.38 282 THR A CA 1
ATOM 2241 C C . THR A 1 282 ? -50.074 16.990 13.207 1.00 30.38 282 THR A C 1
ATOM 2243 O O . THR A 1 282 ? -49.471 15.948 12.956 1.00 30.38 282 THR A O 1
ATOM 2246 N N . THR A 1 283 ? -50.159 18.016 12.372 1.00 32.31 283 THR A N 1
ATOM 2247 C CA . THR A 1 283 ? -49.342 18.308 11.201 1.00 32.31 283 THR A CA 1
ATOM 2248 C C . THR A 1 283 ? -47.900 18.618 11.613 1.00 32.31 283 THR A C 1
ATOM 2250 O O . THR A 1 283 ? -47.675 19.109 12.714 1.00 32.31 283 THR A O 1
ATOM 2253 N N . ASP A 1 284 ? -46.921 18.384 10.734 1.00 29.55 284 ASP A N 1
ATOM 2254 C CA . ASP A 1 284 ? -46.196 19.507 10.127 1.00 29.55 284 ASP A CA 1
ATOM 2255 C C . ASP A 1 284 ? -45.192 19.096 9.042 1.00 29.55 284 ASP A C 1
ATOM 2257 O O . ASP A 1 284 ? -44.719 17.968 8.917 1.00 29.55 284 ASP A O 1
ATOM 2261 N N . THR A 1 285 ? -44.987 20.094 8.197 1.00 31.34 285 THR A N 1
ATOM 2262 C CA . THR A 1 285 ? -44.376 20.186 6.878 1.00 31.34 285 THR A CA 1
ATOM 2263 C C . THR A 1 285 ? -42.854 20.047 6.852 1.00 31.34 285 THR A C 1
ATOM 2265 O O . THR A 1 285 ? -42.146 20.673 7.635 1.00 31.34 285 THR A O 1
ATOM 2268 N N . ASN A 1 286 ? -42.355 19.341 5.832 1.00 29.64 286 ASN A N 1
ATOM 2269 C CA . ASN A 1 286 ? -40.977 19.432 5.351 1.00 29.64 286 ASN A CA 1
ATOM 2270 C C . ASN A 1 286 ? -40.776 20.721 4.540 1.00 29.64 286 ASN A C 1
ATOM 2272 O O . ASN A 1 286 ? -41.522 20.974 3.594 1.00 29.64 286 ASN A O 1
ATOM 2276 N N . ALA A 1 287 ? -39.709 21.463 4.833 1.00 31.58 287 ALA A N 1
ATOM 2277 C CA . ALA A 1 287 ? -39.142 22.453 3.925 1.00 31.58 287 ALA A CA 1
ATOM 2278 C C . ALA A 1 287 ? -37.621 22.257 3.854 1.00 31.58 287 ALA A C 1
ATOM 2280 O O . ALA A 1 287 ? -36.901 22.463 4.828 1.00 31.58 287 ALA A O 1
ATOM 2281 N N . SER A 1 288 ? -37.170 21.816 2.680 1.00 34.09 288 SER A N 1
ATOM 2282 C CA . SER A 1 288 ? -35.780 21.832 2.234 1.00 34.09 288 SER A CA 1
ATOM 2283 C C . SER A 1 288 ? -35.466 23.211 1.649 1.00 34.09 288 SER A C 1
ATOM 2285 O O . SER A 1 288 ? -36.298 23.783 0.942 1.00 34.09 288 SER A O 1
ATOM 2287 N N . SER A 1 289 ? -34.262 23.722 1.903 1.00 33.56 289 SER A N 1
ATOM 2288 C CA . SER A 1 289 ? -33.659 24.737 1.044 1.00 33.56 289 SER A CA 1
ATOM 2289 C C . SER A 1 289 ? -32.171 24.453 0.879 1.00 33.56 289 SER A C 1
ATOM 2291 O O . SER A 1 289 ? -31.387 24.634 1.814 1.00 33.56 289 SER A O 1
ATOM 2293 N N . ASP A 1 290 ? -31.810 24.032 -0.328 1.00 34.22 290 ASP A N 1
ATOM 2294 C CA . ASP A 1 290 ? -30.448 24.051 -0.840 1.00 34.22 290 ASP A CA 1
ATOM 2295 C C . ASP A 1 290 ? -30.005 25.499 -1.079 1.00 34.22 290 ASP A C 1
ATOM 2297 O O . ASP A 1 290 ? -30.733 26.308 -1.660 1.00 34.22 290 ASP A O 1
ATOM 2301 N N . GLY A 1 291 ? -28.789 25.813 -0.643 1.00 30.12 291 GLY A N 1
ATOM 2302 C CA . GLY A 1 291 ? -28.124 27.081 -0.909 1.00 30.12 291 GLY A CA 1
ATOM 2303 C C . GLY A 1 291 ? -26.649 26.842 -1.197 1.00 30.12 291 GLY A C 1
ATOM 2304 O O . GLY A 1 291 ? -25.838 26.774 -0.278 1.00 30.12 291 GLY A O 1
ATOM 2305 N N . GLU A 1 292 ? -26.303 26.715 -2.478 1.00 41.50 292 GLU A N 1
ATOM 2306 C CA . GLU A 1 292 ? -24.923 26.790 -2.960 1.00 41.50 292 GLU A CA 1
ATOM 2307 C C . GLU A 1 292 ? -24.398 28.229 -2.839 1.00 41.50 292 GLU A C 1
ATOM 2309 O O . GLU A 1 292 ? -24.991 29.154 -3.395 1.00 41.50 292 GLU A O 1
ATOM 2314 N N . SER A 1 293 ? -23.244 28.426 -2.192 1.00 38.12 293 SER A N 1
ATOM 2315 C CA . SER A 1 293 ? -22.299 29.490 -2.568 1.00 38.12 293 SER A CA 1
ATOM 2316 C C . SER A 1 293 ? -20.916 29.297 -1.926 1.00 38.12 293 SER A C 1
ATOM 2318 O O . SER A 1 293 ? -20.813 28.974 -0.748 1.00 38.12 293 SER A O 1
ATOM 2320 N N . GLY A 1 294 ? -19.854 29.578 -2.697 1.00 36.09 294 GLY A N 1
ATOM 2321 C CA . GLY A 1 294 ? -18.561 30.039 -2.161 1.00 36.09 294 GLY A CA 1
ATOM 2322 C C . GLY A 1 294 ? -17.423 29.014 -2.047 1.00 36.09 294 GLY A C 1
ATOM 2323 O O . GLY A 1 294 ? -17.052 28.607 -0.953 1.00 36.09 294 GLY A O 1
ATOM 2324 N N . ARG A 1 295 ? -16.769 28.675 -3.167 1.00 53.84 295 ARG A N 1
ATOM 2325 C CA . ARG A 1 295 ? -15.594 27.777 -3.207 1.00 53.84 295 ARG A CA 1
ATOM 2326 C C . ARG A 1 295 ? -14.320 28.454 -2.679 1.00 53.84 295 ARG A C 1
ATOM 2328 O O . ARG A 1 295 ? -13.564 29.039 -3.453 1.00 53.84 295 ARG A O 1
ATOM 2335 N N . SER A 1 296 ? -14.050 28.386 -1.377 1.00 55.38 296 SER A N 1
ATOM 2336 C CA . SER A 1 296 ? -12.782 28.855 -0.788 1.00 55.38 296 SER A CA 1
ATOM 2337 C C . SER A 1 296 ? -12.616 28.314 0.631 1.00 55.38 296 SER A C 1
ATOM 2339 O O . SER A 1 296 ? -13.374 28.716 1.496 1.00 55.38 296 SER A O 1
ATOM 2341 N N . SER A 1 297 ? -11.614 27.457 0.882 1.00 52.72 297 SER A N 1
ATOM 2342 C CA . SER A 1 297 ? -11.283 26.844 2.193 1.00 52.72 297 SER A CA 1
ATOM 2343 C C . SER A 1 297 ? -12.373 25.939 2.792 1.00 52.72 297 SER A C 1
ATOM 2345 O O . SER A 1 297 ? -12.133 24.751 3.002 1.00 52.72 297 SER A O 1
ATOM 2347 N N . ASP A 1 298 ? -13.578 26.466 2.958 1.00 58.50 298 ASP A N 1
ATOM 2348 C CA . ASP A 1 298 ? -14.705 25.854 3.653 1.00 58.50 298 ASP A CA 1
ATOM 2349 C C . ASP A 1 298 ? -15.223 24.601 2.937 1.00 58.50 298 ASP A C 1
ATOM 2351 O O . ASP A 1 298 ? -15.567 23.627 3.590 1.00 58.50 298 ASP A O 1
ATOM 2355 N N . GLU A 1 299 ? -15.176 24.540 1.601 1.00 60.22 299 GLU A N 1
ATOM 2356 C CA . GLU A 1 299 ? -15.528 23.318 0.854 1.00 60.22 299 GLU A CA 1
ATOM 2357 C C . GLU A 1 299 ? -14.534 22.170 1.071 1.00 60.22 299 GLU A C 1
ATOM 2359 O O . GLU A 1 299 ? -14.921 20.997 1.116 1.00 60.22 299 GLU A O 1
ATOM 2364 N N . ARG A 1 300 ? -13.234 22.487 1.184 1.00 60.44 300 ARG A N 1
ATOM 2365 C CA . ARG A 1 300 ? -12.200 21.471 1.446 1.00 60.44 300 ARG A CA 1
ATOM 2366 C C . ARG A 1 300 ? -12.378 20.928 2.849 1.00 60.44 300 ARG A C 1
ATOM 2368 O O . ARG A 1 300 ? -12.350 19.713 3.039 1.00 60.44 300 ARG A O 1
ATOM 2375 N N . ASP A 1 301 ? -12.626 21.825 3.797 1.00 71.69 301 ASP A N 1
ATOM 2376 C CA . ASP A 1 301 ? -12.923 21.439 5.160 1.00 71.69 301 ASP A CA 1
ATOM 2377 C C . ASP A 1 301 ? -14.224 20.648 5.254 1.00 71.69 301 ASP A C 1
ATOM 2379 O O . ASP A 1 301 ? -14.205 19.596 5.883 1.00 71.69 301 ASP A O 1
ATOM 2383 N N . ALA A 1 302 ? -15.293 21.047 4.569 1.00 73.56 302 ALA A N 1
ATOM 2384 C CA . ALA A 1 302 ? -16.554 20.313 4.534 1.00 73.56 302 ALA A CA 1
ATOM 2385 C C . ALA A 1 302 ? -16.394 18.909 3.929 1.00 73.56 302 ALA A C 1
ATOM 2387 O O . ALA A 1 302 ? -16.945 17.943 4.449 1.00 73.56 302 ALA A O 1
ATOM 2388 N N . THR A 1 303 ? -15.589 18.759 2.872 1.00 73.31 303 THR A N 1
ATOM 2389 C CA . THR A 1 303 ? -15.326 17.449 2.246 1.00 73.31 303 THR A CA 1
ATOM 2390 C C . THR A 1 303 ? -14.544 16.524 3.182 1.00 73.31 303 THR A C 1
ATOM 2392 O O . THR A 1 303 ? -14.858 15.338 3.301 1.00 73.31 303 THR A O 1
ATOM 2395 N N . VAL A 1 304 ? -13.533 17.060 3.875 1.00 74.25 304 VAL A N 1
ATOM 2396 C CA . VAL A 1 304 ? -12.762 16.317 4.884 1.00 74.25 304 VAL A CA 1
ATOM 2397 C C . VAL A 1 304 ? -13.650 15.936 6.068 1.00 74.25 304 VAL A C 1
ATOM 2399 O O . VAL A 1 304 ? -13.600 14.793 6.523 1.00 74.25 304 VAL A O 1
ATOM 2402 N N . GLU A 1 305 ? -14.491 16.857 6.539 1.00 80.31 305 GLU A N 1
ATOM 2403 C CA . GLU A 1 305 ? -15.472 16.591 7.593 1.00 80.31 305 GLU A CA 1
ATOM 2404 C C . GLU A 1 305 ? -16.451 15.501 7.179 1.00 80.31 305 GLU A C 1
ATOM 2406 O O . GLU A 1 305 ? -16.650 14.563 7.941 1.00 80.31 305 GLU A O 1
ATOM 2411 N N . ALA A 1 306 ? -16.991 15.556 5.962 1.00 74.75 306 ALA A N 1
ATOM 2412 C CA . ALA A 1 306 ? -17.905 14.546 5.446 1.00 74.75 306 ALA A CA 1
ATOM 2413 C C . ALA A 1 306 ? -17.248 13.158 5.382 1.00 74.75 306 ALA A C 1
ATOM 2415 O O . ALA A 1 306 ? -17.850 12.174 5.809 1.00 74.75 306 ALA A O 1
ATOM 2416 N N . ALA A 1 307 ? -15.999 13.068 4.912 1.00 72.62 307 ALA A N 1
ATOM 2417 C CA . ALA A 1 307 ? -15.257 11.808 4.862 1.00 72.62 307 ALA A CA 1
ATOM 2418 C C . ALA A 1 307 ? -15.003 11.229 6.266 1.00 72.62 307 ALA A C 1
ATOM 2420 O O . ALA A 1 307 ? -15.225 10.039 6.504 1.00 72.62 307 ALA A O 1
ATOM 2421 N N . ILE A 1 308 ? -14.575 12.071 7.212 1.00 80.50 308 ILE A N 1
ATOM 2422 C CA . ILE A 1 308 ? -14.351 11.679 8.610 1.00 80.50 308 ILE A CA 1
ATOM 2423 C C . ILE A 1 308 ? -15.669 11.276 9.279 1.00 80.50 308 ILE A C 1
ATOM 2425 O O . ILE A 1 308 ? -15.726 10.255 9.970 1.00 80.50 308 ILE A O 1
ATOM 2429 N N . GLN A 1 309 ? -16.731 12.049 9.066 1.00 77.88 309 GLN A N 1
ATOM 2430 C CA . GLN A 1 309 ? -18.046 11.798 9.637 1.00 77.88 309 GLN A CA 1
ATOM 2431 C C . GLN A 1 309 ? -18.635 10.499 9.093 1.00 77.88 309 GLN A C 1
ATOM 2433 O O . GLN A 1 309 ? -19.151 9.707 9.880 1.00 77.88 309 GLN A O 1
ATOM 2438 N N . ALA A 1 310 ? -18.511 10.235 7.789 1.00 69.00 310 ALA A N 1
ATOM 2439 C CA . ALA A 1 310 ? -18.931 8.978 7.179 1.00 69.00 310 ALA A CA 1
ATOM 2440 C C . ALA A 1 310 ? -18.191 7.786 7.807 1.00 69.00 310 ALA A C 1
ATOM 2442 O O . ALA A 1 310 ? -18.843 6.863 8.296 1.00 69.00 310 ALA A O 1
ATOM 2443 N N . ALA A 1 311 ? -16.855 7.865 7.894 1.00 64.62 311 ALA A N 1
ATOM 2444 C CA . ALA A 1 311 ? -16.008 6.841 8.511 1.00 64.62 311 ALA A CA 1
ATOM 2445 C C . ALA A 1 311 ? -16.380 6.558 9.975 1.00 64.62 311 ALA A C 1
ATOM 2447 O O . ALA A 1 311 ? -16.487 5.404 10.399 1.00 64.62 311 ALA A O 1
ATOM 2448 N N . THR A 1 312 ? -16.623 7.618 10.743 1.00 72.12 312 THR A N 1
ATOM 2449 C CA . THR A 1 312 ? -16.876 7.534 12.185 1.00 72.12 312 THR A CA 1
ATOM 2450 C C . THR A 1 312 ? -18.303 7.089 12.490 1.00 72.12 312 THR A C 1
ATOM 2452 O O . THR A 1 312 ? -18.508 6.232 13.348 1.00 72.12 312 THR A O 1
ATOM 2455 N N . THR A 1 313 ? -19.292 7.630 11.773 1.00 71.38 313 THR A N 1
ATOM 2456 C CA . THR A 1 313 ? -20.709 7.284 11.959 1.00 71.38 313 THR A CA 1
ATOM 2457 C C . THR A 1 313 ? -20.957 5.837 11.573 1.00 71.38 313 THR A C 1
ATOM 2459 O O . THR A 1 313 ? -21.583 5.114 12.341 1.00 71.38 313 THR A O 1
ATOM 2462 N N . ALA A 1 314 ? -20.430 5.394 10.427 1.00 66.00 314 ALA A N 1
ATOM 2463 C CA . ALA A 1 314 ? -20.590 4.014 9.989 1.00 66.00 314 ALA A CA 1
ATOM 2464 C C . ALA A 1 314 ? -19.999 3.027 11.003 1.00 66.00 314 ALA A C 1
ATOM 2466 O O . ALA A 1 314 ? -20.672 2.072 11.359 1.00 66.00 314 ALA A O 1
ATOM 2467 N N . SER A 1 315 ? -18.804 3.317 11.534 1.00 59.94 315 SER A N 1
ATOM 2468 C CA . SER A 1 315 ? -18.125 2.461 12.523 1.00 59.94 315 SER A CA 1
ATOM 2469 C C . SER A 1 315 ? -18.865 2.338 13.862 1.00 59.94 315 SER A C 1
ATOM 2471 O O . SER A 1 315 ? -18.507 1.515 14.706 1.00 59.94 315 SER A O 1
ATOM 2473 N N . LEU A 1 316 ? -19.824 3.229 14.129 1.00 63.84 316 LEU A N 1
ATOM 2474 C CA . LEU A 1 316 ? -20.507 3.342 15.420 1.00 63.84 316 LEU A CA 1
ATOM 2475 C C . LEU A 1 316 ? -22.019 3.124 15.335 1.00 63.84 316 LEU A C 1
ATOM 2477 O O . LEU A 1 316 ? -22.656 2.995 16.389 1.00 63.84 316 LEU A O 1
ATOM 2481 N N . ALA A 1 317 ? -22.572 3.069 14.123 1.00 57.22 317 ALA A N 1
ATOM 2482 C CA . ALA A 1 317 ? -23.956 2.721 13.871 1.00 57.22 317 ALA A CA 1
ATOM 2483 C C . ALA A 1 317 ? -24.176 1.246 14.228 1.00 57.22 317 ALA A C 1
ATOM 2485 O O . ALA A 1 317 ? -23.560 0.351 13.662 1.00 57.22 317 ALA A O 1
ATOM 2486 N N . GLU A 1 318 ? -25.053 1.000 15.198 1.00 52.47 318 GLU A N 1
ATOM 2487 C CA . GLU A 1 318 ? -25.684 -0.308 15.343 1.00 52.47 318 GLU A CA 1
ATOM 2488 C C . GLU A 1 318 ? -26.720 -0.378 14.219 1.00 52.47 318 GLU A C 1
ATOM 2490 O O . GLU A 1 318 ? -27.666 0.414 14.217 1.00 52.47 318 GLU A O 1
ATOM 2495 N N . GLU A 1 319 ? -26.514 -1.242 13.222 1.00 44.16 319 GLU A N 1
ATOM 2496 C CA . GLU A 1 319 ? -27.624 -1.588 12.338 1.00 44.16 319 GLU A CA 1
ATOM 2497 C C . GLU A 1 319 ? -28.709 -2.216 13.224 1.00 44.16 319 GLU A C 1
ATOM 2499 O O . GLU A 1 319 ? -28.462 -3.123 14.019 1.00 44.16 319 GLU A O 1
ATOM 2504 N N . LEU A 1 320 ? -29.882 -1.583 13.192 1.00 35.09 320 LEU A N 1
ATOM 2505 C CA . LEU A 1 320 ? -31.061 -1.960 13.952 1.00 35.09 320 LEU A CA 1
ATOM 2506 C C . LEU A 1 320 ? -31.440 -3.395 13.587 1.00 35.09 320 LEU A C 1
ATOM 2508 O O . LEU A 1 320 ? -31.993 -3.631 12.518 1.00 35.09 320 LEU A O 1
ATOM 2512 N N . VAL A 1 321 ? -31.191 -4.324 14.505 1.00 32.38 321 VAL A N 1
ATOM 2513 C CA . VAL A 1 321 ? -31.920 -5.590 14.546 1.00 32.38 321 VAL A CA 1
ATOM 2514 C C . VAL A 1 321 ? -33.360 -5.238 14.926 1.00 32.38 321 VAL A C 1
ATOM 2516 O O . VAL A 1 321 ? -33.630 -4.872 16.075 1.00 32.38 321 VAL A O 1
ATOM 2519 N N . VAL A 1 322 ? -34.249 -5.253 13.931 1.00 30.48 322 VAL A N 1
ATOM 2520 C CA . VAL A 1 322 ? -35.707 -5.340 14.108 1.00 30.48 322 VAL A CA 1
ATOM 2521 C C . VAL A 1 322 ? -36.105 -6.787 13.889 1.00 30.48 322 VAL A C 1
ATOM 2523 O O . VAL A 1 322 ? -35.682 -7.342 12.851 1.00 30.48 322 VAL A O 1
#

Radius of gyration: 25.9 Å; Cα contacts (8 Å, |Δi|>4): 428; chains: 1; bounding box: 84×51×65 Å

Mean predicted aligned error: 9.91 Å

Solvent-accessible surface area (backbone atoms only — not comparable to full-atom values): 18623 Å² total; per-residue (Å²): 135,83,73,48,73,49,74,35,70,66,64,57,87,98,36,42,66,64,56,44,70,76,39,42,75,58,41,60,63,44,66,82,50,54,74,76,60,38,59,35,36,38,36,28,23,24,17,51,70,44,45,29,38,51,45,68,46,80,90,78,66,48,60,44,60,42,73,53,63,41,40,79,55,62,87,56,74,45,63,95,66,61,65,69,61,53,48,54,51,46,54,54,50,48,50,53,49,52,55,48,38,58,75,68,68,50,65,54,45,81,48,81,55,99,59,32,33,30,42,40,61,73,53,97,65,80,59,59,63,67,60,34,48,51,54,17,52,50,47,49,59,76,52,62,85,54,86,70,58,58,37,45,18,42,71,78,53,32,34,39,38,35,52,32,36,34,22,61,23,49,49,36,46,30,41,53,56,48,79,77,48,58,68,81,58,56,73,37,91,87,54,78,55,60,49,32,57,46,31,79,43,79,45,63,37,66,48,98,39,25,67,41,48,52,32,59,82,37,22,42,67,48,85,37,91,51,72,66,52,50,55,52,51,52,56,50,44,53,52,52,49,51,53,54,52,49,55,51,52,51,52,51,52,54,52,50,52,54,52,52,49,51,52,49,50,56,63,51,54,77,74,58,92,78,90,82,88,86,87,88,88,82,87,86,83,91,80,88,79,92,79,92,80,74,93,62,73,56,55,62,51,49,52,52,47,50,52,44,48,44,20,46,48,53,65,65,56,75,81,79,88,124

Nearest PDB structures (foldseek):
  8j6h-assembly1_C  TM=8.526E-01  e=7.609E-20  Saccharomyces cerevisiae
  8j6h-assembly1_A  TM=8.659E-01  e=1.728E-19  Saccharomyces cerevisiae
  6rmo-assembly2_E  TM=8.834E-01  e=2.369E-17  Plasmodium falciparum 3D7
  6rmo-assembly2_F  TM=8.843E-01  e=2.467E-16  Plasmodium falciparum 3D7
  6rmo-assembly1_D  TM=8.848E-01  e=3.718E-16  Plasmodium falciparum 3D7

Foldseek 3Di:
DDAAEAFELADDPPCQVVVCVVCVVVQVVCLVDDPLVQQSYWYHYNLAQWIWGWDADPPVRGIGIDTDQLCQQPPNPNDDDDQVLQVVLQVQLVVLQVVLCVVVVAQWDWDDDSFKIKIAHPDPDATDQVSLVVSQVSSCVSSVPRPFDWAWARPRRMTMIGGHANLNNLQSCQQNCLVSDDPVQSPDPVCRGRAQLQDEAEEAQCDPRGRCVCVVVGHLYDHDNDVVVVVVLVVLLVVLLVVLVVVLVVVVVVVVVVVVVVVVVVVCVVPDDDDDDDDDDDDDDDDDDDDDDDPDPVVSVVSSNVSSNSNNCSNRDDPDPD

Sequence (322 aa):
GVVVSLVTAAGYPGKPQRYEQRLRGILDALTELSKEERARFLVMGGECNYLLETYTTQPSGVVSLREIPGAVWKDGRGERWPDSEVAALLDAAERVLEETTQALHMPARIMRKERAVGIINTSQKRLLYENLEELSLTLQHELRDFRVPFCAFNGGNDVWVDIGHKALGIQALQKYVFRFLPEELRDSEELRNIQGKECLHVGDRFTRTGNDTRSRDAATTIWISNPQETVHIMKRLLKAIDVAREQKKEKKQHKKHKEEERTADAATSLASDDGSDVTAETTDTNASSDGESGRSSDERDATVEAAIQAATTASLAEELVV

Secondary structure (DSSP, 8-state):
---EEEEES---TT-HHHHHHHHHHHHHHGGGS-HHHHTTEEEEETTTTEEEEEEEETTTTEEEEEEEPHHHHSSSSS-SS-HHHHHHHHHHHHHHHHHHHHHTT--EEEEEETTEEEEEE-SSSPPPHHHHHHHHHHHHHHTTT-SS-EEEEE-SSEEEEEES-HHHHHHHHHHHGGGGS-HHHHS-TT--S--GGG-EEEES--STT-TTGGGGGTSEEEE-SSHHHHHHHHHHHHHHHHHHHHHHHHHHHHHHHHHHHHHHHHHHHTT------------------------SSHHHHHHHHHHHHHHHHHTT------